Protein AF-A0AA37MZ50-F1 (afdb_monomer_lite)

Foldseek 3Di:
DVLVVVLVVLVVVLVVLVVVLVVLVVQLVVCVVPPVSNVVSVVVNVVSVVVSVVSVVVSVVSPDDDPDPDDPCVLCVLLVVLQVVLVVQLVVLVVQLVVLVVVLVVLVVVLVVCVVVVVPVSNVVSVVVNVVSVVVNVVSVVVSVVSVPDDSAPPCSVLVSLVVSCVVCVVVLVVVVVVLVVVLVVLLVVLVVVVVVQVVVVVVLVVQQVVCVVVVHHRDDDDRPDDDPSDNPVDDPDPVVPPPVLCSNDVPDSDDD

Secondary structure (DSSP, 8-state):
-HHHHHHHHHHHHHHHHHHHHHHHHHHHHHGGG-HHHHHHHHHHHHHHHHHHHHHHHHHHHHH--PPPPPPHHHHHHHHHHHHHHHHHHHHHHHHHHHHHHHHHHHHHHHHHHHHHTT-HHHHHHHHHHHHHHHHHHHHHHHHHHHHHTS-SS-TTHHHHHHHHHHHHHHHHHHHHHHHHHHHHHHHHHHHHHHHHHHHHHHHHHHHHHHHHHHTTPPPPPPPPS--S---TTS----TTTS--HHHHH-TTT----

Structure (mmCIF, N/CA/C/O backbone):
data_AF-A0AA37MZ50-F1
#
_entry.id   AF-A0AA37MZ50-F1
#
loop_
_atom_site.group_PDB
_atom_site.id
_atom_site.type_symbol
_atom_site.label_atom_id
_atom_site.label_alt_id
_atom_site.label_comp_id
_atom_site.label_asym_id
_atom_site.label_entity_id
_atom_site.label_seq_id
_atom_site.pdbx_PDB_ins_code
_atom_site.Cartn_x
_atom_site.Cartn_y
_atom_site.Cartn_z
_atom_site.occupancy
_atom_site.B_iso_or_equiv
_atom_site.auth_seq_id
_atom_site.auth_comp_id
_atom_site.auth_asym_id
_atom_site.auth_atom_id
_atom_site.pdbx_PDB_model_num
ATOM 1 N N . MET A 1 1 ? 23.422 -15.493 -4.900 1.00 44.62 1 MET A N 1
ATOM 2 C CA . MET A 1 1 ? 24.850 -15.515 -5.295 1.00 44.62 1 MET A CA 1
ATOM 3 C C . MET A 1 1 ? 25.010 -15.001 -6.729 1.00 44.62 1 MET A C 1
ATOM 5 O O . MET A 1 1 ? 25.624 -13.962 -6.883 1.00 44.62 1 MET A O 1
ATOM 9 N N . ALA A 1 2 ? 24.308 -15.561 -7.727 1.00 53.53 2 ALA A N 1
ATOM 10 C CA . ALA A 1 2 ? 24.403 -15.160 -9.147 1.00 53.53 2 ALA A CA 1
ATOM 11 C C . ALA A 1 2 ? 24.129 -13.672 -9.500 1.00 53.53 2 ALA A C 1
ATOM 13 O O . ALA A 1 2 ? 24.634 -13.178 -10.502 1.00 53.53 2 ALA A O 1
ATOM 14 N N . GLY A 1 3 ? 23.339 -12.937 -8.706 1.00 59.34 3 GLY A N 1
ATOM 15 C CA . GLY A 1 3 ? 23.052 -11.517 -8.974 1.00 59.34 3 GLY A CA 1
ATOM 16 C C . GLY A 1 3 ? 24.194 -10.555 -8.620 1.00 59.34 3 GLY A C 1
ATOM 17 O O . GLY A 1 3 ? 24.335 -9.523 -9.265 1.00 59.34 3 GLY A O 1
ATOM 18 N N . LYS A 1 4 ? 25.028 -10.890 -7.623 1.00 67.75 4 LYS A N 1
ATOM 19 C CA . LYS A 1 4 ? 26.168 -10.044 -7.219 1.00 67.75 4 LYS A CA 1
ATOM 20 C C . LYS A 1 4 ? 27.301 -10.113 -8.239 1.00 67.75 4 LYS A C 1
ATOM 22 O O . LYS A 1 4 ? 27.837 -9.073 -8.604 1.00 67.75 4 LYS A O 1
ATOM 27 N N . ASP A 1 5 ? 27.589 -11.313 -8.734 1.00 76.75 5 ASP A N 1
ATOM 28 C CA . ASP A 1 5 ? 28.651 -11.542 -9.717 1.00 76.75 5 ASP A CA 1
ATOM 29 C C . ASP A 1 5 ? 28.342 -10.810 -11.033 1.00 76.75 5 ASP A C 1
ATOM 31 O O . ASP A 1 5 ? 29.191 -10.109 -11.573 1.00 76.75 5 ASP A O 1
ATOM 35 N N . LYS A 1 6 ? 27.076 -10.838 -11.472 1.00 79.19 6 LYS A N 1
ATOM 36 C CA . LYS A 1 6 ? 26.621 -10.133 -12.679 1.00 79.19 6 LYS A CA 1
ATOM 37 C C . LYS A 1 6 ? 26.683 -8.603 -12.563 1.00 79.19 6 LYS A C 1
ATOM 39 O O . LYS A 1 6 ? 26.980 -7.928 -13.543 1.00 79.19 6 LYS A O 1
ATOM 44 N N . ILE A 1 7 ? 26.417 -8.039 -11.382 1.00 83.00 7 ILE A N 1
ATOM 45 C CA . ILE A 1 7 ? 26.555 -6.589 -11.149 1.00 83.00 7 ILE A CA 1
ATOM 46 C C . ILE A 1 7 ? 28.034 -6.185 -11.159 1.00 83.00 7 ILE A C 1
ATOM 48 O O . ILE A 1 7 ? 28.375 -5.176 -11.768 1.00 83.00 7 ILE A O 1
ATOM 52 N N . MET A 1 8 ? 28.914 -6.992 -10.559 1.00 84.56 8 MET A N 1
ATOM 53 C CA . MET A 1 8 ? 30.360 -6.744 -10.588 1.00 84.56 8 MET A CA 1
ATOM 54 C C . MET A 1 8 ? 30.946 -6.826 -12.004 1.00 84.56 8 MET A C 1
ATOM 56 O O . MET A 1 8 ? 31.806 -6.022 -12.359 1.00 84.56 8 MET A O 1
ATOM 60 N N . GLU A 1 9 ? 30.473 -7.764 -12.827 1.00 85.88 9 GLU A N 1
ATOM 61 C CA . GLU A 1 9 ? 30.846 -7.847 -14.245 1.00 85.88 9 GLU A CA 1
ATOM 62 C C . GLU A 1 9 ? 30.402 -6.605 -15.027 1.00 85.88 9 GLU A C 1
ATOM 64 O O . GLU A 1 9 ? 31.189 -6.050 -15.796 1.00 85.88 9 GLU A O 1
ATOM 69 N N . LEU A 1 10 ? 29.176 -6.123 -14.793 1.00 85.94 10 LEU A N 1
ATOM 70 C CA . LEU A 1 10 ? 28.673 -4.889 -15.403 1.00 85.94 10 LEU A CA 1
ATOM 71 C C . LEU A 1 10 ? 29.458 -3.657 -14.936 1.00 85.94 10 LEU A C 1
ATOM 73 O O . LEU A 1 10 ? 29.771 -2.800 -15.754 1.00 85.94 10 LEU A O 1
ATOM 77 N N . ASP A 1 11 ? 29.830 -3.578 -13.658 1.00 87.56 11 ASP A N 1
ATOM 78 C CA . ASP A 1 11 ? 30.655 -2.487 -13.124 1.00 87.56 11 ASP A CA 1
ATOM 79 C C . ASP A 1 11 ? 32.033 -2.426 -13.776 1.00 87.56 11 ASP A C 1
ATOM 81 O O . ASP A 1 11 ? 32.511 -1.346 -14.136 1.00 87.56 11 ASP A O 1
ATOM 85 N N . ARG A 1 12 ? 32.652 -3.590 -13.976 1.00 89.56 12 ARG A N 1
ATOM 86 C CA . ARG A 1 12 ? 33.932 -3.692 -14.673 1.00 89.56 12 ARG A CA 1
ATOM 87 C C . ARG A 1 12 ? 33.799 -3.277 -16.137 1.00 89.56 12 ARG A C 1
ATOM 89 O O . ARG A 1 12 ? 34.557 -2.427 -16.587 1.00 89.56 12 ARG A O 1
ATOM 96 N N . ALA A 1 13 ? 32.785 -3.782 -16.839 1.00 87.62 13 ALA A N 1
ATOM 97 C CA . ALA A 1 13 ? 32.522 -3.419 -18.230 1.00 87.62 13 ALA A CA 1
ATOM 98 C C . ALA A 1 13 ? 32.220 -1.918 -18.409 1.00 87.62 13 ALA A C 1
ATOM 100 O O . ALA A 1 13 ? 32.689 -1.309 -19.369 1.00 87.62 13 ALA A O 1
ATOM 101 N N . ILE A 1 14 ? 31.480 -1.296 -17.483 1.00 88.69 14 ILE A N 1
ATOM 102 C CA . ILE A 1 14 ? 31.223 0.156 -17.473 1.00 88.69 14 ILE A CA 1
ATOM 103 C C . ILE A 1 14 ? 32.523 0.938 -17.254 1.00 88.69 14 ILE A C 1
ATOM 105 O O . ILE A 1 14 ? 32.762 1.938 -17.926 1.00 88.69 14 ILE A O 1
ATOM 109 N N . SER A 1 15 ? 33.376 0.499 -16.325 1.00 90.44 15 SER A N 1
ATOM 110 C CA . SER A 1 15 ? 34.671 1.139 -16.070 1.00 90.44 15 SER A CA 1
ATOM 111 C C . SER A 1 15 ? 35.585 1.075 -17.297 1.00 90.44 15 SER A C 1
ATOM 113 O O . SER A 1 15 ? 36.143 2.095 -17.700 1.00 90.44 15 SER A O 1
ATOM 115 N N . ASP A 1 16 ? 35.696 -0.101 -17.913 1.00 89.75 16 ASP A N 1
ATOM 116 C CA . ASP A 1 16 ? 36.556 -0.327 -19.075 1.00 89.75 16 ASP A CA 1
ATOM 117 C C . ASP A 1 16 ? 36.065 0.492 -20.287 1.00 89.75 16 ASP A C 1
ATOM 119 O O . ASP A 1 16 ? 36.839 1.225 -20.902 1.00 89.75 16 ASP A O 1
ATOM 123 N N . THR A 1 17 ? 34.753 0.497 -20.558 1.00 86.38 17 THR A N 1
ATOM 124 C CA . THR A 1 17 ? 34.164 1.297 -21.652 1.00 86.38 17 THR A CA 1
ATOM 125 C C . THR A 1 17 ? 34.238 2.809 -21.422 1.00 86.38 17 THR A C 1
ATOM 127 O O . THR A 1 17 ? 34.354 3.565 -22.388 1.00 86.38 17 THR A O 1
ATOM 130 N N . ARG A 1 18 ? 34.229 3.289 -20.169 1.00 89.44 18 ARG A N 1
ATOM 131 C CA . ARG A 1 18 ? 34.507 4.705 -19.852 1.00 89.44 18 ARG A CA 1
ATOM 132 C C . ARG A 1 18 ? 35.952 5.083 -20.166 1.00 89.44 18 ARG A C 1
ATOM 134 O O . ARG A 1 18 ? 36.178 6.131 -20.764 1.00 89.44 18 ARG A O 1
ATOM 141 N N . ALA A 1 19 ? 36.909 4.223 -19.819 1.00 89.25 19 ALA A N 1
ATOM 142 C CA . ALA A 1 19 ? 38.316 4.449 -20.139 1.00 89.25 19 ALA A CA 1
ATOM 143 C C . ALA A 1 19 ? 38.561 4.468 -21.660 1.00 89.25 19 ALA A C 1
ATOM 145 O O . ALA A 1 19 ? 39.284 5.331 -22.159 1.00 89.25 19 ALA A O 1
ATOM 146 N N . GLU A 1 20 ? 37.908 3.575 -22.411 1.00 86.94 20 GLU A N 1
ATOM 147 C CA . GLU A 1 20 ? 37.943 3.569 -23.880 1.00 86.94 20 GLU A CA 1
ATOM 148 C C . GLU A 1 20 ? 37.327 4.839 -24.488 1.00 86.94 20 GLU A C 1
ATOM 150 O O . GLU A 1 20 ? 37.886 5.425 -25.417 1.00 86.94 20 GLU A O 1
ATOM 155 N N . LEU A 1 21 ? 36.199 5.309 -23.945 1.00 86.62 21 LEU A N 1
ATOM 156 C CA . LEU A 1 21 ? 35.554 6.548 -24.381 1.00 86.62 21 LEU A CA 1
ATOM 157 C C . LEU A 1 21 ? 36.464 7.768 -24.168 1.00 86.62 21 LEU A C 1
ATOM 159 O O . LEU A 1 21 ? 36.563 8.630 -25.044 1.00 86.62 21 LEU A O 1
ATOM 163 N N . ASP A 1 22 ? 37.144 7.841 -23.025 1.00 87.56 22 ASP A N 1
ATOM 164 C CA . ASP A 1 22 ? 38.070 8.930 -22.716 1.00 87.56 22 ASP A CA 1
ATOM 165 C C . ASP A 1 22 ? 39.325 8.889 -23.604 1.00 87.56 22 ASP A C 1
ATOM 167 O O . ASP A 1 22 ? 39.785 9.941 -24.059 1.00 87.56 22 ASP A O 1
ATOM 171 N N . ALA A 1 23 ? 39.823 7.696 -23.945 1.00 87.75 23 ALA A N 1
ATOM 172 C CA . ALA A 1 23 ? 40.910 7.526 -24.910 1.00 87.75 23 ALA A CA 1
ATOM 173 C C . ALA A 1 23 ? 40.518 8.015 -26.318 1.00 87.75 23 ALA A C 1
ATOM 175 O O . ALA A 1 23 ? 41.266 8.773 -26.935 1.00 87.75 23 ALA A O 1
ATOM 176 N N . ILE A 1 24 ? 39.314 7.681 -26.798 1.00 85.25 24 ILE A N 1
ATOM 177 C CA . ILE A 1 24 ? 38.802 8.151 -28.102 1.00 85.25 24 ILE A CA 1
ATOM 178 C C . ILE A 1 24 ? 38.584 9.665 -28.104 1.00 85.25 24 ILE A C 1
ATOM 180 O O . ILE A 1 24 ? 38.871 10.344 -29.091 1.00 85.25 24 ILE A O 1
ATOM 184 N N . ARG A 1 25 ? 38.103 10.234 -26.993 1.00 86.44 25 ARG A N 1
ATOM 185 C CA . ARG A 1 25 ? 37.973 11.691 -26.842 1.00 86.44 25 ARG A CA 1
ATOM 186 C C . ARG A 1 25 ? 39.320 12.397 -26.887 1.00 86.44 25 ARG A C 1
ATOM 188 O O . ARG A 1 25 ? 39.389 13.530 -27.365 1.00 86.44 25 ARG A O 1
ATOM 195 N N . GLN A 1 26 ? 40.374 11.753 -26.400 1.00 85.69 26 GLN A N 1
ATOM 196 C CA . GLN A 1 26 ? 41.731 12.269 -26.490 1.00 85.69 26 GLN A CA 1
ATOM 197 C C . GLN A 1 26 ? 42.278 12.160 -27.924 1.00 85.69 26 GLN A C 1
ATOM 199 O O . GLN A 1 26 ? 42.748 13.162 -28.462 1.00 85.69 26 GLN A O 1
ATOM 204 N N . GLU A 1 27 ? 42.089 11.021 -28.595 1.00 82.12 27 GLU A N 1
ATOM 205 C CA . GLU A 1 27 ? 42.462 10.828 -30.007 1.00 82.12 27 GLU A CA 1
ATOM 206 C C . GLU A 1 27 ? 41.734 11.816 -30.936 1.00 82.12 27 GLU A C 1
ATOM 208 O O . GLU A 1 27 ? 42.326 12.375 -31.858 1.00 82.12 27 GLU A O 1
ATOM 213 N N . LYS A 1 28 ? 40.465 12.133 -30.652 1.00 80.19 28 LYS A N 1
ATOM 214 C CA . LYS A 1 28 ? 39.695 13.158 -31.372 1.00 80.19 28 LYS A CA 1
ATOM 215 C C . LYS A 1 28 ? 40.318 14.554 -31.264 1.00 80.19 28 LYS A C 1
ATOM 217 O O . LYS A 1 28 ? 40.323 15.293 -32.248 1.00 80.19 28 LYS A O 1
ATOM 222 N N . LYS A 1 29 ? 40.843 14.930 -30.089 1.00 83.31 29 LYS A N 1
ATOM 223 C CA . LYS A 1 29 ? 41.541 16.217 -29.895 1.00 83.31 29 LYS A CA 1
ATOM 224 C C . LYS A 1 29 ? 42.851 16.260 -30.679 1.00 83.31 29 LYS A C 1
ATOM 226 O O . LYS A 1 29 ? 43.185 17.295 -31.245 1.00 83.31 29 LYS A O 1
ATOM 231 N N . GLU A 1 30 ? 43.562 15.139 -30.745 1.00 81.12 30 GLU A N 1
ATOM 232 C CA . GLU A 1 30 ? 44.812 14.997 -31.504 1.00 81.12 30 GLU A CA 1
ATOM 233 C C . GLU A 1 30 ? 44.567 14.960 -33.024 1.00 81.12 30 GLU A C 1
ATOM 235 O O . GLU A 1 30 ? 45.377 15.454 -33.808 1.00 81.12 30 GLU A O 1
ATOM 240 N N . ALA A 1 31 ? 43.408 14.454 -33.450 1.00 78.75 31 ALA A N 1
ATOM 241 C CA . ALA A 1 31 ? 42.973 14.399 -34.842 1.00 78.75 31 ALA A CA 1
ATOM 242 C C . ALA A 1 31 ? 42.378 15.717 -35.378 1.00 78.75 31 ALA A C 1
ATOM 244 O O . ALA A 1 31 ? 41.972 15.759 -36.539 1.00 78.75 31 ALA A O 1
ATOM 245 N N . ALA A 1 32 ? 42.352 16.803 -34.593 1.00 72.62 32 ALA A N 1
ATOM 246 C CA . ALA A 1 32 ? 41.720 18.079 -34.962 1.00 72.62 32 ALA A CA 1
ATOM 247 C C . ALA A 1 32 ? 42.239 18.698 -36.280 1.00 72.62 32 ALA A C 1
ATOM 249 O O . ALA A 1 32 ? 41.536 19.482 -36.911 1.00 72.62 32 ALA A O 1
ATOM 250 N N . GLY A 1 33 ? 43.451 18.331 -36.714 1.00 75.50 33 GLY A N 1
ATOM 251 C CA . GLY A 1 33 ? 44.043 18.759 -37.986 1.00 75.50 33 GLY A CA 1
ATOM 252 C C . GLY A 1 33 ? 43.757 17.857 -39.196 1.00 75.50 33 GLY A C 1
ATOM 253 O O . GLY A 1 33 ? 44.202 18.186 -40.292 1.00 75.50 33 GLY A O 1
ATOM 254 N N . ASN A 1 34 ? 43.058 16.723 -39.036 1.00 83.69 34 ASN A N 1
ATOM 255 C CA . ASN A 1 34 ? 42.754 15.786 -40.123 1.00 83.69 34 ASN A CA 1
ATOM 256 C C . ASN A 1 34 ? 41.245 15.441 -40.162 1.00 83.69 34 ASN A C 1
ATOM 258 O O . ASN A 1 34 ? 40.761 14.721 -39.283 1.00 83.69 34 ASN A O 1
ATOM 262 N N . PRO A 1 35 ? 40.504 15.887 -41.197 1.00 78.44 35 PRO A N 1
ATOM 263 C CA . PRO A 1 35 ? 39.051 15.731 -41.263 1.00 78.44 35 PRO A CA 1
ATOM 264 C C . PRO A 1 35 ? 38.587 14.270 -41.367 1.00 78.44 35 PRO A C 1
ATOM 266 O O . PRO A 1 35 ? 37.558 13.921 -40.796 1.00 78.44 35 PRO A O 1
ATOM 269 N N . GLU A 1 36 ? 39.339 13.387 -42.029 1.00 79.44 36 GLU A N 1
ATOM 270 C CA . GLU A 1 36 ? 38.974 11.966 -42.145 1.00 79.44 36 GLU A CA 1
ATOM 271 C C . GLU A 1 36 ? 39.130 11.234 -40.808 1.00 79.44 36 GLU A C 1
ATOM 273 O O . GLU A 1 36 ? 38.247 10.474 -40.398 1.00 79.44 36 GLU A O 1
ATOM 278 N N . ARG A 1 37 ? 40.224 11.509 -40.084 1.00 78.62 37 ARG A N 1
ATOM 279 C CA . ARG A 1 37 ? 40.463 10.933 -38.749 1.00 78.62 37 ARG A CA 1
ATOM 280 C C . ARG A 1 37 ? 39.457 11.455 -37.726 1.00 78.62 37 ARG A C 1
ATOM 282 O O . ARG A 1 37 ? 38.995 10.685 -36.890 1.00 78.62 37 ARG A O 1
ATOM 289 N N . LEU A 1 38 ? 39.054 12.719 -37.842 1.00 80.38 38 LEU A N 1
ATOM 290 C CA . LEU A 1 38 ? 38.033 13.316 -36.984 1.00 80.38 38 LEU A CA 1
ATOM 291 C C . LEU A 1 38 ? 36.659 12.650 -37.171 1.00 80.38 38 LEU A C 1
ATOM 293 O O . LEU A 1 38 ? 36.020 12.285 -36.188 1.00 80.38 38 LEU A O 1
ATOM 297 N N . VAL A 1 39 ? 36.232 12.403 -38.414 1.00 82.44 39 VAL A N 1
ATOM 298 C CA . VAL A 1 39 ? 34.955 11.719 -38.702 1.00 82.44 39 VAL A CA 1
ATOM 299 C C . VAL A 1 39 ? 34.945 10.275 -38.187 1.00 82.44 39 VAL A C 1
ATOM 301 O O . VAL A 1 39 ? 33.918 9.791 -37.701 1.00 82.44 39 VAL A O 1
ATOM 304 N N . LEU A 1 40 ? 36.072 9.565 -38.282 1.00 83.12 40 LEU A N 1
ATOM 305 C CA . LEU A 1 40 ? 36.200 8.205 -37.753 1.00 83.12 40 LEU A CA 1
ATOM 306 C C . LEU A 1 40 ? 36.145 8.191 -36.219 1.00 83.12 40 LEU A C 1
ATOM 308 O O . LEU A 1 40 ? 35.379 7.403 -35.658 1.00 83.12 40 LEU A O 1
ATOM 312 N N . ALA A 1 41 ? 36.860 9.109 -35.561 1.00 79.88 41 ALA A N 1
ATOM 313 C CA . ALA A 1 41 ? 36.828 9.271 -34.109 1.00 79.88 41 ALA A CA 1
ATOM 314 C C . ALA A 1 41 ? 35.426 9.656 -33.604 1.00 79.88 41 ALA A C 1
ATOM 316 O O . ALA A 1 41 ? 34.953 9.099 -32.619 1.00 79.88 41 ALA A O 1
ATOM 317 N N . GLU A 1 42 ? 34.692 10.526 -34.308 1.00 82.62 42 GLU A N 1
ATOM 318 C CA . GLU A 1 42 ? 33.304 10.874 -33.961 1.00 82.62 42 GLU A CA 1
ATOM 319 C C . GLU A 1 42 ? 32.336 9.694 -34.084 1.00 82.62 42 GLU A C 1
ATOM 321 O O . GLU A 1 42 ? 31.441 9.517 -33.251 1.00 82.62 42 GLU A O 1
ATOM 326 N N . LYS A 1 43 ? 32.497 8.861 -35.119 1.00 84.12 43 LYS A N 1
ATOM 327 C CA . LYS A 1 43 ? 31.694 7.640 -35.271 1.00 84.12 43 LYS A CA 1
ATOM 328 C C . LYS A 1 43 ? 31.996 6.630 -34.167 1.00 84.12 43 LYS A C 1
ATOM 330 O O . LYS A 1 43 ? 31.067 5.990 -33.675 1.00 84.12 43 LYS A O 1
ATOM 335 N N . GLN A 1 44 ? 33.263 6.478 -33.791 1.00 82.81 44 GLN A N 1
ATOM 336 C CA . GLN A 1 44 ? 33.671 5.603 -32.694 1.00 82.81 44 GLN A CA 1
ATOM 337 C C . GLN A 1 44 ? 33.169 6.128 -31.345 1.00 82.81 44 GLN A C 1
ATOM 339 O O . GLN A 1 44 ? 32.560 5.362 -30.603 1.00 82.81 44 GLN A O 1
ATOM 344 N N . GLU A 1 45 ? 33.290 7.432 -31.080 1.00 85.50 45 GLU A N 1
ATOM 345 C CA . GLU A 1 45 ? 32.773 8.081 -29.869 1.00 85.50 45 GLU A CA 1
ATOM 346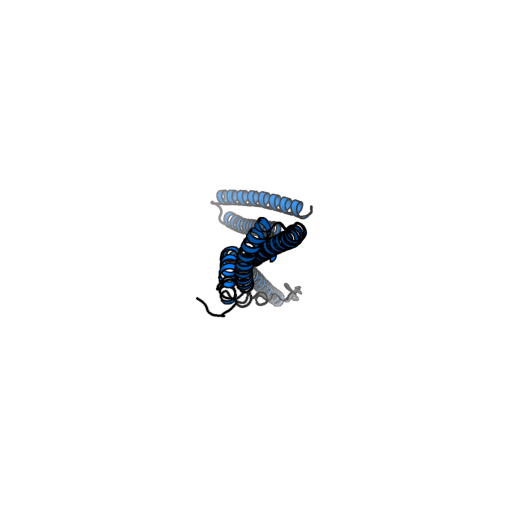 C C . GLU A 1 45 ? 31.271 7.818 -29.699 1.00 85.50 45 GLU A C 1
ATOM 348 O O . GLU A 1 45 ? 30.838 7.376 -28.638 1.00 85.50 45 GLU A O 1
ATOM 353 N N . ARG A 1 46 ? 30.467 8.001 -30.758 1.00 83.00 46 ARG A N 1
ATOM 354 C CA . ARG A 1 46 ? 29.020 7.715 -30.708 1.00 83.00 46 ARG A CA 1
ATOM 355 C C . ARG A 1 46 ? 28.709 6.244 -30.435 1.00 83.00 46 ARG A C 1
ATOM 357 O O . ARG A 1 46 ? 27.750 5.955 -29.725 1.00 83.00 46 ARG A O 1
ATOM 364 N N . ARG A 1 47 ? 29.489 5.318 -31.001 1.00 82.81 47 ARG A N 1
ATOM 365 C CA . ARG A 1 47 ? 29.306 3.875 -30.778 1.00 82.81 47 ARG A CA 1
ATOM 366 C C . ARG A 1 47 ? 29.614 3.496 -29.333 1.00 82.81 47 ARG A C 1
ATOM 368 O O . ARG A 1 47 ? 28.775 2.854 -28.711 1.00 82.81 47 ARG A O 1
ATOM 375 N N . ILE A 1 48 ? 30.758 3.934 -28.801 1.00 82.81 48 ILE A N 1
ATOM 376 C CA . ILE A 1 48 ? 31.161 3.619 -27.423 1.00 82.81 48 ILE A CA 1
ATOM 377 C C . ILE A 1 48 ? 30.245 4.312 -26.404 1.00 82.81 48 ILE A C 1
ATOM 379 O O . IL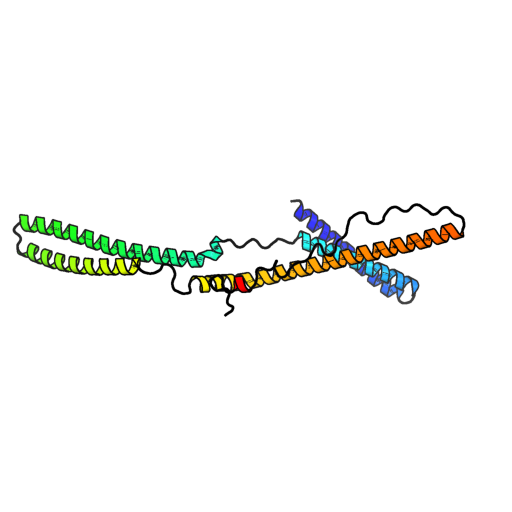E A 1 48 ? 29.856 3.708 -25.407 1.00 82.81 48 ILE A O 1
ATOM 383 N N . ALA A 1 49 ? 29.802 5.541 -26.683 1.00 81.69 49 ALA A N 1
ATOM 384 C CA . ALA A 1 49 ? 28.798 6.218 -25.863 1.00 81.69 49 ALA A CA 1
ATOM 385 C C . ALA A 1 49 ? 27.473 5.435 -25.817 1.00 81.69 49 ALA A C 1
ATOM 387 O O . ALA A 1 49 ? 26.878 5.289 -24.751 1.00 81.69 49 ALA A O 1
ATOM 388 N N . GLY A 1 50 ? 27.032 4.891 -26.956 1.00 81.25 50 GLY A N 1
ATOM 389 C CA . GLY A 1 50 ? 25.840 4.046 -27.027 1.00 81.25 50 GLY A CA 1
ATOM 390 C C . GLY A 1 50 ? 25.982 2.738 -26.244 1.00 81.25 50 GLY A C 1
ATOM 391 O O . GLY A 1 50 ? 25.053 2.343 -25.542 1.00 81.25 50 GLY A O 1
ATOM 392 N N . THR A 1 51 ? 27.145 2.081 -26.306 1.00 82.69 51 THR A N 1
ATOM 393 C CA . THR A 1 51 ? 27.399 0.858 -25.526 1.00 82.69 51 THR A CA 1
ATOM 394 C C . THR A 1 51 ? 27.489 1.136 -24.031 1.00 82.69 51 THR A C 1
ATOM 396 O O . THR A 1 51 ? 26.962 0.356 -23.243 1.00 82.69 51 THR A O 1
ATOM 399 N N . LEU A 1 52 ? 28.092 2.260 -23.635 1.00 84.06 52 LEU A N 1
ATOM 400 C CA . LEU A 1 52 ? 28.150 2.680 -22.237 1.00 84.06 52 LEU A CA 1
ATOM 401 C C . LEU A 1 52 ? 26.741 2.917 -21.677 1.00 84.06 52 LEU A C 1
ATOM 403 O O . LEU A 1 52 ? 26.409 2.382 -20.623 1.00 84.06 52 LEU A O 1
ATOM 407 N N . ALA A 1 53 ? 25.890 3.636 -22.415 1.00 80.94 53 ALA A N 1
ATOM 408 C CA . ALA A 1 53 ? 24.501 3.865 -22.021 1.00 80.94 53 ALA A CA 1
ATOM 409 C C . ALA A 1 53 ? 23.719 2.546 -21.857 1.00 80.94 53 ALA A C 1
ATOM 411 O O . ALA A 1 53 ? 22.988 2.376 -20.883 1.00 80.94 53 ALA A O 1
ATOM 412 N N . ALA A 1 54 ? 23.919 1.581 -22.762 1.00 78.56 54 ALA A N 1
ATOM 413 C CA . ALA A 1 54 ? 23.283 0.267 -22.672 1.00 78.56 54 ALA A CA 1
ATOM 414 C C . ALA A 1 54 ? 23.761 -0.543 -21.451 1.00 78.56 54 ALA A C 1
ATOM 416 O O . ALA A 1 54 ? 22.957 -1.205 -20.794 1.00 78.56 54 ALA A O 1
ATOM 417 N N . LEU A 1 55 ? 25.055 -0.480 -21.117 1.00 82.75 55 LEU A N 1
ATOM 418 C CA . LEU A 1 55 ? 25.611 -1.136 -19.930 1.00 82.75 55 LEU A CA 1
ATOM 419 C C . LEU A 1 55 ? 25.106 -0.493 -18.633 1.00 82.75 55 LEU A C 1
ATOM 421 O O . LEU A 1 55 ? 24.758 -1.205 -17.690 1.00 82.75 55 LEU A O 1
ATOM 425 N N . GLU A 1 56 ? 25.011 0.836 -18.589 1.00 83.44 56 GLU A N 1
ATOM 426 C CA . GLU A 1 56 ? 24.452 1.566 -17.448 1.00 83.44 56 GLU A CA 1
ATOM 427 C C . GLU A 1 56 ? 22.965 1.243 -17.240 1.00 83.44 56 GLU A C 1
ATOM 429 O O . GLU A 1 56 ? 22.551 0.983 -16.108 1.00 83.44 56 GLU A O 1
ATOM 434 N N . GLN A 1 57 ? 22.179 1.151 -18.317 1.00 78.19 57 GLN A N 1
ATOM 435 C CA . GLN A 1 57 ? 20.789 0.687 -18.261 1.00 78.19 57 GLN A CA 1
ATOM 436 C C . GLN A 1 57 ? 20.681 -0.774 -17.803 1.00 78.19 57 GLN A C 1
ATOM 438 O O . GLN A 1 57 ? 19.848 -1.094 -16.955 1.00 78.19 57 GLN A O 1
ATOM 443 N N . ALA A 1 58 ? 21.541 -1.667 -18.304 1.00 78.44 58 ALA A N 1
ATOM 444 C CA . ALA A 1 58 ? 21.565 -3.068 -17.886 1.00 78.44 58 ALA A CA 1
ATOM 445 C C . ALA A 1 58 ? 21.916 -3.217 -16.398 1.00 78.44 58 ALA A C 1
ATOM 447 O O . ALA A 1 58 ? 21.321 -4.041 -15.699 1.00 78.44 58 ALA A O 1
ATOM 448 N N . LYS A 1 59 ? 22.839 -2.389 -15.893 1.00 82.56 59 LYS A N 1
ATOM 449 C CA . LYS A 1 59 ? 23.149 -2.311 -14.464 1.00 82.56 59 LYS A CA 1
ATOM 450 C C . LYS A 1 59 ? 21.950 -1.802 -13.673 1.00 82.56 59 LYS A C 1
ATOM 452 O O . LYS A 1 59 ? 21.582 -2.444 -12.694 1.00 82.56 59 LYS A O 1
ATOM 457 N N . ALA A 1 60 ? 21.316 -0.712 -14.111 1.00 78.50 60 ALA A N 1
ATOM 458 C CA . ALA A 1 60 ? 20.130 -0.162 -13.458 1.00 78.50 60 ALA A CA 1
ATOM 459 C C . ALA A 1 60 ? 19.012 -1.214 -13.348 1.00 78.50 60 ALA A C 1
ATOM 461 O O . ALA A 1 60 ? 18.490 -1.438 -12.256 1.00 78.50 60 ALA A O 1
ATOM 462 N N . ALA A 1 61 ? 18.733 -1.937 -14.436 1.00 76.06 61 ALA A N 1
ATOM 463 C CA . ALA A 1 61 ? 17.763 -3.029 -14.468 1.00 76.06 61 ALA A CA 1
ATOM 464 C C . ALA A 1 61 ? 18.152 -4.206 -13.555 1.00 76.06 61 ALA A C 1
ATOM 466 O O . ALA A 1 61 ? 17.301 -4.747 -12.855 1.00 76.06 61 ALA A O 1
ATOM 467 N N . ALA A 1 62 ? 19.433 -4.590 -13.508 1.00 75.56 62 ALA A N 1
ATOM 468 C CA . ALA A 1 62 ? 19.913 -5.662 -12.631 1.00 75.56 62 ALA A CA 1
ATOM 469 C C . ALA A 1 62 ? 19.878 -5.284 -11.139 1.00 75.56 62 ALA A C 1
ATOM 471 O O . ALA A 1 62 ? 19.746 -6.155 -10.280 1.00 75.56 62 ALA A O 1
ATOM 472 N N . THR A 1 63 ? 20.004 -3.993 -10.827 1.00 74.50 63 THR A N 1
ATOM 473 C CA . THR A 1 63 ? 19.906 -3.464 -9.459 1.00 74.50 63 THR A CA 1
ATOM 474 C C . THR A 1 63 ? 18.482 -3.115 -9.037 1.00 74.50 63 THR A C 1
ATOM 476 O O . THR A 1 63 ? 18.253 -2.863 -7.852 1.00 74.50 63 THR A O 1
ATOM 479 N N . TYR A 1 64 ? 17.532 -3.088 -9.974 1.00 71.56 64 TYR A N 1
ATOM 480 C CA . TYR A 1 64 ? 16.152 -2.737 -9.679 1.00 71.56 64 TYR A CA 1
ATOM 481 C C . TYR A 1 64 ? 15.525 -3.801 -8.780 1.00 71.56 64 TYR A C 1
ATOM 483 O O . TYR A 1 64 ? 15.415 -4.975 -9.138 1.00 71.56 64 TYR A O 1
ATOM 491 N N . LYS A 1 65 ? 15.100 -3.368 -7.597 1.00 70.12 65 LYS A N 1
ATOM 492 C CA . LYS A 1 65 ? 14.197 -4.127 -6.745 1.00 70.12 65 LYS A CA 1
ATOM 493 C C . LYS A 1 65 ? 12.829 -3.462 -6.835 1.00 70.12 65 LYS A C 1
ATOM 495 O O . LYS A 1 65 ? 12.757 -2.263 -6.553 1.00 70.12 65 LYS A O 1
ATOM 500 N N . PRO A 1 66 ? 11.774 -4.201 -7.217 1.00 64.25 66 PRO A N 1
ATOM 501 C CA . PRO A 1 66 ? 10.418 -3.696 -7.091 1.00 64.25 66 PRO A CA 1
ATOM 502 C C . PRO A 1 66 ? 10.189 -3.238 -5.645 1.00 64.25 66 PRO A C 1
ATOM 504 O O . PRO A 1 66 ? 10.696 -3.903 -4.733 1.00 64.25 66 PRO A O 1
ATOM 507 N N . PRO A 1 67 ? 9.476 -2.123 -5.413 1.00 65.69 67 PRO A N 1
ATOM 508 C CA . PRO A 1 67 ? 9.039 -1.786 -4.065 1.00 65.69 67 PRO A CA 1
ATOM 509 C C . PRO A 1 67 ? 8.244 -2.965 -3.495 1.00 65.69 67 PRO A C 1
ATOM 511 O O . PRO A 1 67 ? 7.470 -3.604 -4.214 1.00 65.69 67 PRO A O 1
ATOM 514 N N . GLU A 1 68 ? 8.476 -3.288 -2.223 1.00 67.06 68 GLU A N 1
ATOM 515 C CA . GLU A 1 68 ? 7.700 -4.335 -1.566 1.00 67.06 68 GLU A CA 1
ATOM 516 C C . GLU A 1 68 ? 6.228 -3.903 -1.514 1.00 67.06 68 GLU A C 1
ATOM 518 O O . GLU A 1 68 ? 5.945 -2.732 -1.237 1.00 67.06 68 GLU A O 1
ATOM 523 N N . PRO A 1 69 ? 5.284 -4.805 -1.836 1.00 63.34 69 PRO A N 1
ATOM 524 C CA . PRO A 1 69 ? 3.871 -4.489 -1.733 1.00 63.34 69 PRO A CA 1
ATOM 525 C C . PRO A 1 69 ? 3.560 -4.140 -0.278 1.00 63.34 69 PRO A C 1
ATOM 527 O O . PRO A 1 69 ? 3.863 -4.922 0.620 1.00 63.34 69 PRO A O 1
ATOM 530 N N . THR A 1 70 ? 2.974 -2.963 -0.054 1.00 69.62 70 THR A N 1
ATOM 531 C CA . THR A 1 70 ? 2.559 -2.538 1.284 1.00 69.62 70 THR A CA 1
ATOM 532 C C . THR A 1 70 ? 1.599 -3.571 1.862 1.00 69.62 70 THR A C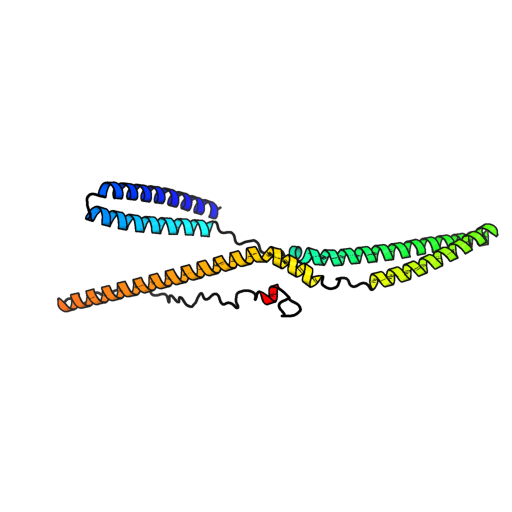 1
ATOM 534 O O . THR A 1 70 ? 0.633 -3.960 1.197 1.00 69.62 70 THR A O 1
ATOM 537 N N . ASP A 1 71 ? 1.872 -4.032 3.082 1.00 79.94 71 ASP A N 1
ATOM 538 C CA . ASP A 1 71 ? 1.033 -5.028 3.735 1.00 79.94 71 ASP A CA 1
ATOM 539 C C . ASP A 1 71 ? -0.370 -4.447 3.960 1.00 79.94 71 ASP A C 1
ATOM 541 O O . ASP A 1 71 ? -0.544 -3.350 4.497 1.00 79.94 71 ASP A O 1
ATOM 545 N N . CYS A 1 72 ? -1.394 -5.196 3.555 1.00 75.56 72 CYS A N 1
ATOM 546 C CA . CYS A 1 72 ? -2.785 -4.826 3.793 1.00 75.56 72 CYS A CA 1
ATOM 547 C C . CYS A 1 72 ? -3.068 -4.637 5.289 1.00 75.56 72 CYS A C 1
ATOM 549 O O . CYS A 1 72 ? -3.885 -3.790 5.646 1.00 75.56 72 CYS A O 1
ATOM 551 N N . ALA A 1 73 ? -2.385 -5.385 6.161 1.00 78.75 73 ALA A N 1
ATOM 5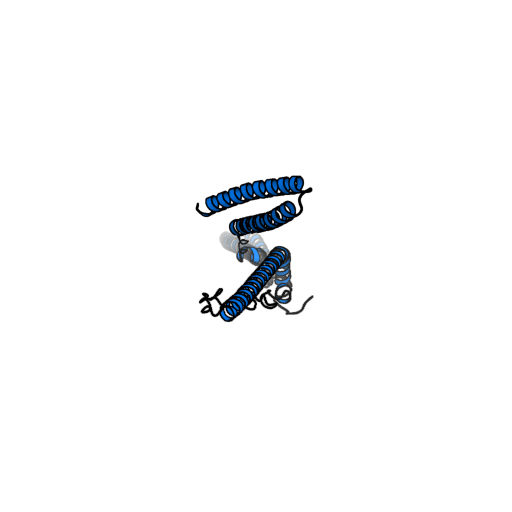52 C CA . ALA A 1 73 ? -2.516 -5.230 7.604 1.00 78.75 73 ALA A CA 1
ATOM 553 C C . ALA A 1 73 ? -2.017 -3.858 8.086 1.00 78.75 73 ALA A C 1
ATOM 555 O O . ALA A 1 73 ? -2.677 -3.224 8.906 1.00 78.75 73 ALA A O 1
ATOM 556 N N . GLU A 1 74 ? -0.908 -3.353 7.536 1.00 79.19 74 GLU A N 1
ATOM 557 C CA . GLU A 1 74 ? -0.381 -2.025 7.878 1.00 79.19 74 GLU A CA 1
ATOM 558 C C . GLU A 1 74 ? -1.314 -0.903 7.414 1.00 79.19 74 GLU A C 1
ATOM 560 O O . GLU A 1 74 ? -1.510 0.083 8.126 1.00 79.19 74 GLU A O 1
ATOM 565 N N . LEU A 1 75 ? -1.934 -1.063 6.242 1.00 81.06 75 LEU A N 1
ATOM 566 C CA . LEU A 1 75 ? -2.906 -0.099 5.723 1.00 81.06 75 LEU A CA 1
ATOM 567 C C . LEU A 1 75 ? -4.166 -0.036 6.596 1.00 81.06 75 LEU A C 1
ATOM 569 O O . LEU A 1 75 ? -4.726 1.038 6.808 1.00 81.06 75 LEU A O 1
ATOM 573 N N . LEU A 1 76 ? -4.607 -1.181 7.118 1.00 85.25 76 LEU A N 1
ATOM 574 C CA . LEU A 1 76 ? -5.819 -1.290 7.927 1.00 85.25 76 LEU A CA 1
ATOM 575 C C . LEU A 1 76 ? -5.586 -1.067 9.425 1.00 85.25 76 LEU A C 1
ATOM 577 O O . LEU A 1 76 ? -6.566 -0.993 10.164 1.00 85.25 76 LEU A O 1
ATOM 581 N N . ALA A 1 77 ? -4.338 -0.896 9.872 1.00 84.25 77 ALA A N 1
ATOM 582 C CA . ALA A 1 77 ? -3.996 -0.715 11.283 1.00 84.25 77 ALA A CA 1
ATOM 583 C C . ALA A 1 77 ? -4.812 0.409 11.947 1.00 84.25 77 ALA A C 1
ATOM 585 O O . ALA A 1 77 ? -5.396 0.204 13.003 1.00 84.25 77 ALA A O 1
ATOM 586 N N . GLY A 1 78 ? -4.986 1.549 11.267 1.00 81.31 78 GLY A N 1
ATOM 587 C CA . GLY A 1 78 ? -5.792 2.653 11.803 1.00 81.31 78 GLY A CA 1
ATOM 588 C C . GLY A 1 78 ? -7.285 2.332 11.966 1.00 81.31 78 GLY A C 1
ATOM 589 O O . GLY A 1 78 ? -7.951 2.954 12.783 1.00 81.31 78 GLY A O 1
ATOM 590 N N . LEU A 1 79 ? -7.837 1.370 11.211 1.00 87.62 79 LEU A N 1
ATOM 591 C CA . LEU A 1 79 ? -9.200 0.859 11.434 1.00 87.62 79 LEU A CA 1
ATOM 592 C C . LEU A 1 79 ? -9.239 -0.187 12.549 1.00 87.62 79 LEU A C 1
ATOM 594 O O . LEU A 1 79 ? -10.230 -0.260 13.274 1.00 87.62 79 LEU A O 1
ATOM 598 N N . GLN A 1 80 ? -8.168 -0.965 12.691 1.00 88.44 80 GLN A N 1
ATOM 599 C CA . GLN A 1 80 ? -7.992 -1.908 13.787 1.00 88.44 80 GLN A CA 1
ATOM 600 C C . GLN A 1 80 ? -8.021 -1.186 15.141 1.00 88.44 80 GLN A C 1
ATOM 602 O O . GLN A 1 80 ? -8.774 -1.598 16.020 1.00 88.44 80 GLN A O 1
ATOM 607 N N . ASP A 1 81 ? -7.331 -0.047 15.249 1.00 88.50 81 ASP A N 1
ATOM 608 C CA . ASP A 1 81 ? -7.299 0.784 16.458 1.00 88.50 81 ASP A CA 1
ATOM 609 C C . ASP A 1 81 ? -8.712 1.186 16.924 1.00 88.50 81 ASP A C 1
ATOM 611 O O . ASP A 1 81 ? -9.025 1.116 18.110 1.00 88.50 81 ASP A O 1
ATOM 615 N N . TYR A 1 82 ? -9.621 1.532 16.000 1.00 88.31 82 TYR A N 1
ATOM 616 C CA . TYR A 1 82 ? -11.015 1.847 16.351 1.00 88.31 82 TYR A CA 1
ATOM 617 C C . TYR A 1 82 ? -11.783 0.637 16.903 1.00 88.31 82 TYR A C 1
ATOM 619 O O . TYR A 1 82 ? -12.634 0.793 17.785 1.00 88.31 82 TYR A O 1
ATOM 627 N N . MET A 1 83 ? -11.513 -0.565 16.383 1.00 88.38 83 MET A N 1
ATOM 628 C CA . MET A 1 83 ? -12.131 -1.793 16.891 1.00 88.38 83 MET A CA 1
ATOM 629 C C . MET A 1 83 ? -11.627 -2.115 18.296 1.00 88.38 83 MET A C 1
ATOM 631 O O . MET A 1 83 ? -12.435 -2.422 19.177 1.00 88.38 83 MET A O 1
ATOM 635 N N . ASP A 1 84 ? -10.320 -1.985 18.510 1.00 91.62 84 ASP A N 1
ATOM 636 C CA . ASP A 1 84 ? -9.670 -2.262 19.788 1.00 91.62 84 ASP A CA 1
ATOM 637 C C . ASP A 1 84 ? -10.105 -1.247 20.859 1.00 91.62 84 ASP A C 1
ATOM 639 O O . ASP A 1 84 ? -10.513 -1.641 21.954 1.00 91.62 84 ASP A O 1
ATOM 643 N N . ASP A 1 85 ? -10.165 0.044 20.518 1.00 91.12 85 ASP A N 1
ATOM 644 C CA . ASP A 1 85 ? -10.666 1.114 21.391 1.00 91.12 85 ASP A CA 1
ATOM 645 C C . ASP A 1 85 ? -12.110 0.870 21.849 1.00 91.12 85 ASP A C 1
ATOM 647 O O . ASP A 1 85 ? -12.482 1.162 22.995 1.00 91.12 85 ASP A O 1
ATOM 651 N N . LYS A 1 86 ? -12.972 0.378 20.949 1.00 91.12 86 LYS A N 1
ATOM 652 C CA . LYS A 1 86 ? -14.353 0.048 21.309 1.00 91.12 86 LYS A CA 1
ATOM 653 C C . LYS A 1 86 ? -14.401 -1.187 22.205 1.00 91.12 86 LYS A C 1
ATOM 655 O O . LYS A 1 86 ? -15.097 -1.154 23.221 1.00 91.12 86 LYS A O 1
ATOM 660 N N . ALA A 1 87 ? -13.654 -2.235 21.866 1.00 92.00 87 ALA A N 1
ATOM 661 C CA . ALA A 1 87 ? -13.583 -3.447 22.672 1.00 92.00 87 ALA A CA 1
ATOM 662 C C . ALA A 1 87 ? -13.094 -3.148 24.099 1.00 92.00 87 ALA A C 1
ATOM 664 O O . ALA A 1 87 ? -13.667 -3.653 25.065 1.00 92.00 87 ALA A O 1
ATOM 665 N N . GLU A 1 88 ? -12.104 -2.264 24.257 1.00 93.88 88 GLU A N 1
ATOM 666 C CA . GLU A 1 88 ? -11.601 -1.847 25.568 1.00 93.88 88 GLU A CA 1
ATOM 667 C C . GLU A 1 88 ? -12.672 -1.107 26.389 1.00 93.88 88 GLU A C 1
ATOM 669 O O . GLU A 1 88 ? -12.836 -1.360 27.586 1.00 93.88 88 GLU A O 1
ATOM 674 N N . LYS A 1 89 ? -13.443 -0.207 25.763 1.00 91.88 89 LYS A N 1
ATOM 675 C CA . LYS A 1 89 ? -14.537 0.519 26.438 1.00 91.88 89 LYS A CA 1
ATOM 676 C C . LYS A 1 89 ? -15.659 -0.418 26.877 1.00 91.88 89 LYS A C 1
ATOM 678 O O . LYS A 1 89 ? -16.148 -0.289 28.000 1.00 91.88 89 LYS A O 1
ATOM 683 N N . GLU A 1 90 ? -16.052 -1.358 26.020 1.00 92.06 90 GLU A N 1
ATOM 684 C CA . GLU A 1 90 ? -17.055 -2.374 26.352 1.00 92.06 90 GLU A CA 1
ATOM 685 C C . GLU A 1 90 ? -16.581 -3.277 27.494 1.00 92.06 90 GLU A C 1
ATOM 687 O O . GLU A 1 90 ? -17.348 -3.553 28.420 1.00 92.06 90 GLU A O 1
ATOM 692 N N . LEU A 1 91 ? -15.309 -3.687 27.474 1.00 94.25 91 LEU A N 1
ATOM 693 C CA . LEU A 1 91 ? -14.713 -4.492 28.535 1.00 94.25 91 LEU A CA 1
ATOM 694 C C . LEU A 1 91 ? -14.745 -3.751 29.879 1.00 94.25 91 LEU A C 1
ATOM 696 O O . LEU A 1 91 ? -15.298 -4.279 30.843 1.00 94.25 91 LEU A O 1
ATOM 700 N N . LYS A 1 92 ? -14.268 -2.500 29.930 1.00 94.00 92 LYS A N 1
ATOM 701 C CA . LYS A 1 92 ? -14.294 -1.676 31.154 1.00 94.00 92 LYS A CA 1
ATOM 702 C C . LYS A 1 92 ? -15.711 -1.482 31.698 1.00 94.00 92 LYS A C 1
ATOM 704 O O . LYS A 1 92 ? -15.920 -1.530 32.910 1.00 94.00 92 LYS A O 1
ATOM 709 N N . ALA A 1 93 ? -16.695 -1.276 30.820 1.00 92.62 93 ALA A N 1
ATOM 710 C CA . ALA A 1 93 ? -18.091 -1.134 31.229 1.00 92.62 93 ALA A CA 1
ATOM 711 C C . ALA A 1 93 ? -18.650 -2.436 31.830 1.00 92.62 93 ALA A C 1
ATOM 713 O O . ALA A 1 93 ? -19.341 -2.401 32.850 1.00 92.62 93 ALA A O 1
ATOM 714 N N . ARG A 1 94 ? -18.323 -3.592 31.237 1.00 92.75 94 ARG A N 1
ATOM 715 C CA . ARG A 1 94 ? -18.728 -4.911 31.749 1.00 92.75 94 ARG A CA 1
ATOM 716 C C . ARG A 1 94 ? -18.074 -5.235 33.088 1.00 92.75 94 ARG A C 1
ATOM 718 O O . ARG A 1 94 ? -18.769 -5.672 34.001 1.00 92.75 94 ARG A O 1
ATOM 725 N N . GLU A 1 95 ? -16.778 -4.977 33.224 1.00 94.94 95 GLU A N 1
ATOM 726 C CA . GLU A 1 95 ? -16.040 -5.186 34.473 1.00 94.94 95 GLU A CA 1
ATOM 727 C C . GLU A 1 95 ? -16.586 -4.314 35.609 1.00 94.94 95 GLU A C 1
ATOM 729 O O . GLU A 1 95 ? -16.788 -4.806 36.717 1.00 94.94 95 GLU A O 1
ATOM 734 N N . ALA A 1 96 ? -16.914 -3.046 35.333 1.00 93.12 96 ALA A N 1
ATOM 735 C CA . ALA A 1 96 ? -17.502 -2.151 36.327 1.00 93.12 96 ALA A CA 1
ATOM 736 C C . ALA A 1 96 ? -18.877 -2.635 36.824 1.00 93.12 96 ALA A C 1
ATOM 738 O O . ALA A 1 96 ? -19.163 -2.564 38.022 1.00 93.12 96 ALA A O 1
ATOM 739 N N . VAL A 1 97 ? -19.726 -3.144 35.923 1.00 94.62 97 VAL A N 1
ATOM 740 C CA . VAL A 1 97 ? -21.023 -3.740 36.287 1.00 94.62 97 VAL A CA 1
ATOM 741 C C . VAL A 1 97 ? -20.821 -5.001 37.128 1.00 94.62 97 VAL A C 1
ATOM 743 O O . VAL A 1 97 ? -21.475 -5.165 38.159 1.00 94.62 97 VAL A O 1
ATOM 746 N N . GLU A 1 98 ? -19.914 -5.887 36.717 1.00 94.06 98 GLU A N 1
ATOM 747 C CA . GLU A 1 98 ? -19.694 -7.155 37.412 1.00 94.06 98 GLU A CA 1
ATOM 748 C C . GLU A 1 98 ? -19.075 -6.955 38.802 1.00 94.06 98 GLU A C 1
ATOM 750 O O . GLU A 1 98 ? -19.496 -7.621 39.748 1.00 94.06 98 GLU A O 1
ATOM 755 N N . ALA A 1 99 ? -18.173 -5.981 38.967 1.00 95.25 99 ALA A N 1
ATOM 756 C CA . ALA A 1 99 ? -17.624 -5.603 40.268 1.00 95.25 99 ALA A CA 1
ATOM 757 C C . ALA A 1 99 ? -18.729 -5.171 41.249 1.00 95.25 99 ALA A C 1
ATOM 759 O O . ALA A 1 99 ? -18.807 -5.680 42.366 1.00 95.25 99 ALA A O 1
ATOM 760 N N . VAL A 1 100 ? -19.665 -4.316 40.815 1.00 94.38 100 VAL A N 1
ATOM 761 C CA . VAL A 1 100 ? -20.797 -3.895 41.665 1.00 94.38 100 VAL A CA 1
ATOM 762 C C . VAL A 1 100 ? -21.755 -5.056 41.958 1.00 94.38 100 VAL A C 1
ATOM 764 O O . VAL A 1 100 ? -22.294 -5.148 43.060 1.00 94.38 100 VAL A O 1
ATOM 767 N N . ARG A 1 101 ? -21.952 -5.990 41.017 1.00 93.62 101 ARG A N 1
ATOM 768 C CA . ARG A 1 101 ? -22.738 -7.216 41.260 1.00 93.62 101 ARG A CA 1
ATOM 769 C C . ARG A 1 101 ? -22.073 -8.161 42.255 1.00 93.62 101 ARG A C 1
ATOM 771 O O . ARG A 1 101 ? -22.774 -8.909 42.936 1.00 93.62 101 ARG A O 1
ATOM 778 N N . GLN A 1 102 ? -20.745 -8.197 42.306 1.00 94.50 102 GLN A N 1
ATOM 779 C CA . GLN A 1 102 ? -20.014 -8.955 43.321 1.00 94.50 102 GLN A CA 1
ATOM 780 C C . GLN A 1 102 ? -20.173 -8.299 44.695 1.00 94.50 102 GLN A C 1
ATOM 782 O O . GLN A 1 102 ? -20.606 -8.977 45.624 1.00 94.50 102 GLN A O 1
ATOM 787 N N . GLU A 1 103 ? -19.979 -6.981 44.794 1.00 94.31 103 GLU A N 1
ATOM 788 C CA . GLU A 1 103 ? -20.204 -6.229 46.040 1.00 94.31 103 GLU A CA 1
ATOM 789 C C . GLU A 1 103 ? -21.643 -6.396 46.568 1.00 94.31 103 GLU A C 1
ATOM 791 O O . GLU A 1 103 ? -21.855 -6.583 47.765 1.00 94.31 103 GLU A O 1
ATOM 796 N N . LEU A 1 104 ? -22.650 -6.394 45.685 1.00 93.12 104 LEU A N 1
ATOM 797 C CA . LEU A 1 104 ? -24.041 -6.656 46.072 1.00 93.12 104 LEU A CA 1
ATOM 798 C C . LEU A 1 104 ? -24.235 -8.056 46.660 1.00 93.12 104 LEU A C 1
ATOM 800 O O . LEU A 1 104 ? -24.902 -8.183 47.683 1.00 93.12 104 LEU A O 1
ATOM 804 N N . ARG A 1 105 ? -23.632 -9.091 46.060 1.00 93.12 105 ARG A N 1
ATOM 805 C CA . ARG A 1 105 ? -23.689 -10.467 46.586 1.00 93.12 105 ARG A CA 1
ATOM 806 C C . ARG A 1 105 ? -23.049 -10.569 47.970 1.00 93.12 105 ARG A C 1
ATOM 808 O O . ARG A 1 105 ? -23.578 -11.251 48.843 1.00 93.12 105 ARG A O 1
ATOM 815 N N . GLU A 1 106 ? -21.931 -9.882 48.188 1.00 94.44 106 GLU A N 1
ATOM 816 C CA . GLU A 1 106 ? -21.262 -9.838 49.492 1.00 94.44 106 GLU A CA 1
ATOM 817 C C . GLU A 1 106 ? -22.127 -9.146 50.554 1.00 94.44 106 GLU A C 1
ATOM 819 O O . GLU A 1 106 ? -22.291 -9.676 51.655 1.00 94.44 106 GLU A O 1
ATOM 824 N N . ILE A 1 107 ? -22.743 -8.011 50.210 1.00 93.62 107 ILE A N 1
ATOM 825 C CA . ILE A 1 107 ? -23.668 -7.278 51.090 1.00 93.62 107 ILE A CA 1
ATOM 826 C C . ILE A 1 107 ? -24.916 -8.117 51.396 1.00 93.62 107 ILE A C 1
ATOM 828 O O . ILE A 1 107 ? -25.380 -8.130 52.534 1.00 93.62 107 ILE A O 1
ATOM 832 N N . GLU A 1 108 ? -25.462 -8.838 50.414 1.00 90.56 108 GLU A N 1
ATOM 833 C CA . GLU A 1 108 ? -26.612 -9.730 50.605 1.00 90.56 108 GLU A CA 1
ATOM 834 C C . GLU A 1 108 ? -26.289 -10.890 51.553 1.00 90.56 108 GLU A C 1
ATOM 836 O O . GLU A 1 108 ? -27.079 -11.179 52.455 1.00 90.56 108 GLU A O 1
ATOM 841 N N . ASN A 1 109 ? -25.113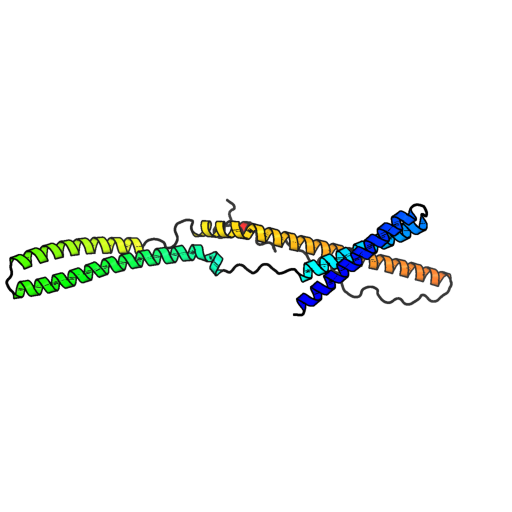 -11.504 51.416 1.00 93.56 109 ASN A N 1
ATOM 842 C CA . ASN A 1 109 ? -24.645 -12.535 52.344 1.00 93.56 109 ASN A CA 1
ATOM 843 C C . ASN A 1 109 ? -24.433 -11.966 53.758 1.00 93.56 109 ASN A C 1
ATOM 845 O O . ASN A 1 109 ? -24.848 -12.576 54.744 1.00 93.56 109 ASN A O 1
ATOM 849 N N . ALA A 1 110 ? -23.837 -10.774 53.872 1.00 92.56 110 ALA A N 1
ATOM 850 C CA . ALA A 1 110 ? -23.639 -10.100 55.154 1.00 92.56 110 ALA A CA 1
ATOM 851 C C . ALA A 1 110 ? -24.971 -9.723 55.827 1.00 92.56 110 ALA A C 1
ATOM 853 O O . ALA A 1 110 ? -25.094 -9.838 57.045 1.00 92.56 110 ALA A O 1
ATOM 854 N N . LEU A 1 111 ? -25.984 -9.329 55.046 1.00 90.44 111 LEU A N 1
ATOM 855 C CA . LEU A 1 111 ? -27.343 -9.074 55.534 1.00 90.44 111 LEU A CA 1
ATOM 856 C C . LEU A 1 111 ? -27.988 -10.337 56.103 1.00 90.44 111 LEU A C 1
ATOM 858 O O . LEU A 1 111 ? -28.588 -10.280 57.175 1.00 90.44 111 LEU A O 1
ATOM 862 N N . GLN A 1 112 ? -27.861 -11.473 55.408 1.00 90.12 112 GLN A N 1
ATOM 863 C CA . GLN A 1 112 ? -28.369 -12.757 55.902 1.00 90.12 112 GLN A CA 1
ATOM 864 C C . GLN A 1 112 ? -27.707 -13.145 57.229 1.00 90.12 112 GLN A C 1
ATOM 866 O O . GLN A 1 112 ? -28.396 -13.584 58.150 1.00 90.12 112 GLN A O 1
ATOM 871 N N . GLN A 1 113 ? -26.395 -12.925 57.350 1.00 92.38 113 GLN A N 1
ATOM 872 C CA . GLN A 1 113 ? -25.654 -13.198 58.578 1.00 92.38 113 GLN A CA 1
ATOM 873 C C . GLN A 1 113 ? -26.059 -12.257 59.726 1.00 92.38 113 GLN A C 1
ATOM 875 O O . GLN A 1 113 ? -26.379 -12.726 60.813 1.00 92.38 113 GLN A O 1
ATOM 880 N N . ALA A 1 114 ? -26.129 -10.943 59.488 1.00 88.50 114 ALA A N 1
ATOM 881 C CA . ALA A 1 114 ? -26.532 -9.967 60.505 1.00 88.50 114 ALA A CA 1
ATOM 882 C C . ALA A 1 114 ? -27.969 -10.201 61.007 1.00 88.50 114 ALA A C 1
ATOM 884 O O . ALA A 1 114 ? -28.249 -10.026 62.195 1.00 88.50 114 ALA A O 1
ATOM 885 N N . ALA A 1 115 ? -28.862 -10.649 60.117 1.00 83.56 115 ALA A N 1
ATOM 886 C CA . ALA A 1 115 ? -30.216 -11.052 60.476 1.00 83.56 115 ALA A CA 1
ATOM 887 C C . ALA A 1 115 ? -30.235 -12.318 61.351 1.00 83.56 115 ALA A C 1
ATOM 889 O O . ALA A 1 115 ? -31.013 -12.380 62.301 1.00 83.56 115 ALA A O 1
ATOM 890 N N . ALA A 1 116 ? -29.375 -13.304 61.067 1.00 90.88 116 ALA A N 1
ATOM 891 C CA . ALA A 1 116 ? -29.221 -14.498 61.902 1.00 90.88 116 ALA A CA 1
ATOM 892 C C . ALA A 1 116 ? -28.660 -14.166 63.298 1.00 90.88 116 ALA A C 1
ATOM 894 O O . ALA A 1 116 ? -29.076 -14.768 64.287 1.00 90.88 116 ALA A O 1
ATOM 895 N N . ASP A 1 117 ? -27.776 -13.169 63.377 1.00 91.12 117 ASP A N 1
ATOM 896 C CA . ASP A 1 117 ? -27.151 -12.701 64.619 1.00 91.12 117 ASP A CA 1
ATOM 897 C C . ASP A 1 117 ? -28.022 -11.688 65.401 1.00 91.12 117 ASP A C 1
ATOM 899 O O . ASP A 1 117 ? -27.618 -11.217 66.466 1.00 91.12 117 ASP A O 1
ATOM 903 N N . CYS A 1 118 ? -29.221 -11.349 64.901 1.00 85.56 118 CYS A N 1
ATOM 904 C CA . CYS A 1 118 ? -30.133 -10.343 65.468 1.00 85.56 118 CYS A CA 1
ATOM 905 C C . CYS A 1 118 ? -29.502 -8.941 65.652 1.00 85.56 118 CYS A C 1
ATOM 907 O O . CYS A 1 118 ? -29.927 -8.169 66.517 1.00 85.56 118 CYS A O 1
ATOM 909 N N . ASP A 1 119 ? -28.506 -8.583 64.835 1.00 89.25 119 ASP A N 1
ATOM 910 C CA . ASP A 1 119 ? -27.821 -7.287 64.887 1.00 89.25 119 ASP A CA 1
ATOM 911 C C . ASP A 1 119 ? -28.601 -6.239 64.074 1.00 89.25 119 ASP A C 1
ATOM 913 O O . ASP A 1 119 ? -28.393 -6.034 62.872 1.00 89.25 119 ASP A O 1
ATOM 917 N N . ALA A 1 120 ? -29.555 -5.583 64.739 1.00 82.88 120 ALA A N 1
ATOM 918 C CA . ALA A 1 120 ? -30.453 -4.619 64.108 1.00 82.88 120 ALA A CA 1
ATOM 919 C C . ALA A 1 120 ? -29.719 -3.405 63.511 1.00 82.88 120 ALA A C 1
ATOM 921 O O . ALA A 1 120 ? -30.154 -2.881 62.487 1.00 82.88 120 ALA A O 1
ATOM 922 N N . VAL A 1 121 ? -28.602 -2.975 64.111 1.00 87.88 121 VAL A N 1
ATOM 923 C CA . VAL A 1 121 ? -27.835 -1.812 63.636 1.00 87.88 121 VAL A CA 1
ATOM 924 C C . VAL A 1 121 ? -27.140 -2.150 62.320 1.00 87.88 121 VAL A C 1
ATOM 926 O O . VAL A 1 121 ? -27.371 -1.469 61.321 1.00 87.88 121 VAL A O 1
ATOM 929 N N . LYS A 1 122 ? -26.386 -3.258 62.270 1.00 86.88 122 LYS A N 1
ATOM 930 C CA . LYS A 1 122 ? -25.720 -3.689 61.028 1.00 86.88 122 LYS A CA 1
ATOM 931 C C . LYS A 1 122 ? -26.701 -4.010 59.910 1.00 86.88 122 LYS A C 1
ATOM 933 O O . LYS A 1 122 ? -26.403 -3.775 58.743 1.00 86.88 122 LYS A O 1
ATOM 938 N N . THR A 1 123 ? -27.874 -4.538 60.250 1.00 85.31 123 THR A N 1
ATOM 939 C CA . THR A 1 123 ? -28.909 -4.849 59.256 1.00 85.31 123 THR A CA 1
ATOM 940 C C . THR A 1 123 ? -29.402 -3.584 58.544 1.00 85.31 123 THR A C 1
ATOM 942 O O . THR A 1 123 ? -29.590 -3.608 57.329 1.00 85.31 123 THR A O 1
ATOM 945 N N . VAL A 1 124 ? -29.576 -2.471 59.268 1.00 90.06 124 VAL A N 1
ATOM 946 C CA . VAL A 1 124 ? -29.976 -1.183 58.675 1.00 90.06 124 VAL A CA 1
ATOM 947 C C . VAL A 1 124 ? -28.853 -0.607 57.809 1.00 90.06 124 VAL A C 1
ATOM 949 O O . VAL A 1 124 ? -29.102 -0.293 56.647 1.00 90.06 124 VAL A O 1
ATOM 952 N N . GLU A 1 125 ? -27.617 -0.561 58.315 1.00 90.88 125 GLU A N 1
ATOM 953 C CA . GLU A 1 125 ? -26.455 -0.045 57.568 1.00 90.88 125 GLU A CA 1
ATOM 954 C C . GLU A 1 125 ? -26.223 -0.806 56.250 1.00 90.88 125 GLU A C 1
ATOM 956 O O . GLU A 1 125 ? -26.028 -0.213 55.186 1.00 90.88 125 GLU A O 1
ATOM 961 N N . LEU A 1 126 ? -26.284 -2.141 56.291 1.00 90.25 126 LEU A N 1
ATOM 962 C CA . LEU A 1 126 ? -26.116 -2.971 55.099 1.00 90.25 126 LEU A CA 1
ATOM 963 C C . LEU A 1 126 ? -27.299 -2.838 54.125 1.00 90.25 126 LEU A C 1
ATOM 965 O O . LEU A 1 126 ? -27.106 -2.938 52.911 1.00 90.25 126 LEU A O 1
ATOM 969 N N . ALA A 1 127 ? -28.517 -2.591 54.618 1.00 87.88 127 ALA A N 1
ATOM 970 C CA . ALA A 1 127 ? -29.688 -2.374 53.772 1.00 87.88 127 ALA A CA 1
ATOM 971 C C . ALA A 1 127 ? -29.623 -1.031 53.028 1.00 87.88 127 ALA A C 1
ATOM 973 O O . ALA A 1 127 ? -29.976 -0.982 51.846 1.00 87.88 127 ALA A O 1
ATOM 974 N N . GLU A 1 128 ? -29.136 0.026 53.684 1.00 91.50 128 GLU A N 1
ATOM 975 C CA . GLU A 1 128 ? -28.858 1.322 53.053 1.00 91.50 128 GLU A CA 1
ATOM 976 C C . GLU A 1 128 ? -27.787 1.172 51.971 1.00 91.50 128 GLU A C 1
ATOM 978 O O . GLU A 1 128 ? -28.018 1.525 50.811 1.00 91.50 128 GLU A O 1
ATOM 983 N N . ARG A 1 129 ? -26.662 0.526 52.304 1.00 90.88 129 ARG A N 1
ATOM 984 C CA . ARG A 1 129 ? -25.565 0.307 51.355 1.00 90.88 129 ARG A CA 1
ATOM 985 C C . ARG A 1 129 ? -25.964 -0.566 50.165 1.00 90.88 129 ARG A C 1
ATOM 987 O O . ARG A 1 129 ? -25.532 -0.317 49.041 1.00 90.88 129 ARG A O 1
ATOM 994 N N . ARG A 1 130 ? -26.847 -1.550 50.365 1.00 93.44 130 ARG A N 1
ATOM 995 C CA . ARG A 1 130 ? -27.470 -2.303 49.265 1.00 93.44 130 ARG A CA 1
ATOM 996 C C . ARG A 1 130 ? -28.270 -1.384 48.338 1.00 93.44 130 ARG A C 1
ATOM 998 O O . ARG A 1 130 ? -28.170 -1.528 47.123 1.00 93.44 130 ARG A O 1
ATOM 1005 N N . GLY A 1 131 ? -29.052 -0.451 48.884 1.00 90.19 131 GLY A N 1
ATOM 1006 C CA . GLY A 1 131 ? -29.826 0.516 48.096 1.00 90.19 131 GLY A CA 1
ATOM 1007 C C . GLY A 1 131 ? -28.943 1.456 47.264 1.00 90.19 131 GLY A C 1
ATOM 1008 O O . GLY A 1 131 ? -29.232 1.710 46.089 1.00 90.19 131 GLY A O 1
ATOM 1009 N N . GLU A 1 132 ? -27.825 1.911 47.834 1.00 94.19 132 GLU A N 1
ATOM 1010 C CA . GLU A 1 132 ? -26.811 2.696 47.117 1.00 94.19 132 GLU A CA 1
ATOM 1011 C C . GLU A 1 132 ? -26.188 1.898 45.965 1.00 94.19 132 GLU A C 1
ATOM 1013 O O . GLU A 1 132 ? -26.128 2.377 44.829 1.00 94.19 132 GLU A O 1
ATOM 1018 N N . LEU A 1 133 ? -25.783 0.651 46.227 1.00 93.25 133 LEU A N 1
ATOM 1019 C CA . LEU A 1 133 ? -25.195 -0.227 45.216 1.00 93.25 133 LEU A CA 1
ATOM 1020 C C . LEU A 1 133 ? -26.188 -0.607 44.111 1.00 93.25 133 LEU A C 1
ATOM 1022 O O . LEU A 1 133 ? -25.799 -0.654 42.949 1.00 93.25 133 LEU A O 1
ATOM 1026 N N . GLN A 1 134 ? -27.470 -0.813 44.425 1.00 92.88 134 GLN A N 1
ATOM 1027 C CA . GLN A 1 134 ? -28.516 -1.042 43.419 1.00 92.88 134 GLN A CA 1
ATOM 1028 C C . GLN A 1 134 ? -28.719 0.181 42.516 1.00 92.88 134 GLN A C 1
ATOM 1030 O O . GLN A 1 134 ? -28.862 0.042 41.300 1.00 92.88 134 GLN A O 1
ATOM 1035 N N . SER A 1 135 ? -28.679 1.386 43.091 1.00 93.12 135 SER A N 1
ATOM 1036 C CA . SER A 1 135 ? -28.759 2.635 42.323 1.00 93.12 135 SER A CA 1
ATOM 1037 C C . SER A 1 135 ? -27.537 2.807 41.413 1.00 93.12 135 SER A C 1
ATOM 1039 O O . SER A 1 135 ? -27.678 3.147 40.237 1.00 93.12 135 SER A O 1
ATOM 1041 N N . LYS A 1 136 ? -26.339 2.498 41.929 1.00 94.12 136 LYS A N 1
ATOM 1042 C CA . LYS A 1 136 ? -25.085 2.494 41.163 1.00 94.12 136 LYS A CA 1
ATOM 1043 C C . LYS A 1 136 ? -25.102 1.449 40.046 1.00 94.12 136 LYS A C 1
ATOM 1045 O O . LYS A 1 136 ? -24.678 1.754 38.935 1.00 94.12 136 LYS A O 1
ATOM 1050 N N . LEU A 1 137 ? -25.618 0.249 40.315 1.00 94.56 137 LEU A N 1
ATOM 1051 C CA . LEU A 1 137 ? -25.746 -0.820 39.327 1.00 94.56 137 LEU A CA 1
ATOM 1052 C C . LEU A 1 137 ? -26.641 -0.384 38.168 1.00 94.56 137 LEU A C 1
ATOM 1054 O O . LEU A 1 137 ? -26.234 -0.504 37.020 1.00 94.56 137 LEU A O 1
ATOM 1058 N N . LYS A 1 138 ? -27.809 0.199 38.467 1.00 94.06 138 LYS A N 1
ATOM 1059 C CA . LYS A 1 138 ? -28.719 0.718 37.440 1.00 94.06 138 LYS A CA 1
ATOM 1060 C C . LYS A 1 138 ? -28.035 1.760 36.549 1.00 94.06 138 LYS A C 1
ATOM 1062 O O . LYS A 1 138 ? -28.124 1.675 35.330 1.00 94.06 138 LYS A O 1
ATOM 1067 N N . TYR A 1 139 ? -27.309 2.703 37.150 1.00 94.88 139 TYR A N 1
ATOM 1068 C CA . TYR A 1 139 ? -26.548 3.706 36.402 1.00 94.88 139 TYR A CA 1
ATOM 1069 C C . TYR A 1 139 ? -25.466 3.080 35.505 1.00 94.88 139 TYR A C 1
ATOM 1071 O O . TYR A 1 139 ? -25.306 3.479 34.353 1.00 94.88 139 TYR A O 1
ATOM 1079 N N . LEU A 1 140 ? -24.722 2.093 36.012 1.00 94.38 140 LEU A N 1
ATOM 1080 C CA . LEU A 1 140 ? -23.672 1.421 35.243 1.00 94.38 140 LEU A CA 1
ATOM 1081 C C . LEU A 1 140 ? -24.229 0.533 34.126 1.00 94.38 140 LEU A C 1
ATOM 1083 O O . LEU A 1 140 ? -23.636 0.496 33.051 1.00 94.38 140 LEU A O 1
ATOM 1087 N N . ASP A 1 141 ? -25.364 -0.135 34.342 1.00 93.25 141 ASP A N 1
ATOM 1088 C CA . ASP A 1 141 ? -26.060 -0.892 33.297 1.00 93.25 141 ASP A CA 1
ATOM 1089 C C . ASP A 1 141 ? -26.514 0.043 32.159 1.00 93.25 141 ASP A C 1
ATOM 1091 O O . ASP A 1 141 ? -26.252 -0.248 30.992 1.00 93.25 141 ASP A O 1
ATOM 1095 N N . GLU A 1 142 ? -27.079 1.215 32.479 1.00 93.38 142 GLU A N 1
ATOM 1096 C CA . GLU A 1 142 ? -27.431 2.239 31.480 1.00 93.38 142 GLU A CA 1
ATOM 1097 C C . GLU A 1 142 ? -26.195 2.769 30.727 1.00 93.38 142 GLU A C 1
ATOM 1099 O O . GLU A 1 142 ? -26.252 3.022 29.522 1.00 93.38 142 GLU A O 1
ATOM 1104 N N . MET A 1 143 ? -25.058 2.941 31.411 1.00 92.38 143 MET A N 1
ATOM 1105 C CA . MET A 1 143 ? -23.800 3.342 30.769 1.00 92.38 143 MET A CA 1
ATOM 1106 C C . MET A 1 143 ? -23.235 2.246 29.864 1.00 92.38 143 MET A C 1
ATOM 1108 O O . MET A 1 143 ? -22.770 2.558 28.768 1.00 92.38 143 MET A O 1
ATOM 1112 N N . ARG A 1 144 ? -23.301 0.974 30.280 1.00 94.12 144 ARG A N 1
ATOM 1113 C CA . ARG A 1 144 ? -22.885 -0.165 29.452 1.00 94.12 144 ARG A CA 1
ATOM 1114 C C . ARG A 1 144 ? -23.697 -0.213 28.166 1.00 94.12 144 ARG A C 1
ATOM 1116 O O . ARG A 1 144 ? -23.105 -0.280 27.096 1.00 94.12 144 ARG A O 1
ATOM 1123 N N . GLU A 1 145 ? -25.021 -0.118 28.262 1.00 92.69 145 GLU A N 1
ATOM 1124 C CA . GLU A 1 145 ? -25.896 -0.125 27.084 1.00 92.69 145 GLU A CA 1
ATOM 1125 C C . GLU A 1 145 ? -25.567 1.021 26.123 1.00 92.69 145 GLU A C 1
ATOM 1127 O O . GLU A 1 145 ? -25.504 0.818 24.911 1.00 92.69 145 GLU A O 1
ATOM 1132 N N . ARG A 1 146 ? -25.282 2.219 26.650 1.00 91.88 146 ARG A N 1
ATOM 1133 C CA . ARG A 1 146 ? -24.843 3.353 25.823 1.00 91.88 146 ARG A CA 1
ATOM 1134 C C . ARG A 1 146 ? -23.515 3.080 25.127 1.00 91.88 146 ARG A C 1
ATOM 1136 O O . ARG A 1 146 ? -23.383 3.443 23.965 1.00 91.88 146 ARG A O 1
ATOM 1143 N N . VAL A 1 147 ? -22.548 2.468 25.812 1.00 90.94 147 VAL A N 1
ATOM 1144 C CA . VAL A 1 147 ? -21.238 2.125 25.235 1.00 90.94 147 VAL A CA 1
ATOM 1145 C C . VAL A 1 147 ? -21.371 1.050 24.155 1.00 90.94 147 VAL A C 1
ATOM 1147 O O . VAL A 1 147 ? -20.813 1.221 23.075 1.00 90.94 147 VAL A O 1
ATOM 1150 N N . GLU A 1 148 ? -22.147 -0.008 24.398 1.00 88.81 148 GLU A N 1
ATOM 1151 C CA . GLU A 1 148 ? -22.391 -1.083 23.420 1.00 88.81 148 GLU A CA 1
ATOM 1152 C C . GLU A 1 148 ? -23.126 -0.559 22.169 1.00 88.81 148 GLU A C 1
ATOM 1154 O O . GLU A 1 148 ? -22.856 -0.996 21.045 1.00 88.81 148 GLU A O 1
ATOM 1159 N N . ALA A 1 149 ? -24.001 0.438 22.344 1.00 91.56 149 ALA A N 1
ATOM 1160 C CA . ALA A 1 149 ? -24.717 1.102 21.257 1.00 91.56 149 ALA A CA 1
ATOM 1161 C C . ALA A 1 149 ? -23.862 2.086 20.434 1.00 91.56 149 ALA A C 1
ATOM 1163 O O . ALA A 1 149 ? -24.298 2.499 19.356 1.00 91.56 149 ALA A O 1
ATOM 1164 N N . LEU A 1 150 ? -22.667 2.481 20.897 1.00 89.38 150 LEU A N 1
ATOM 1165 C CA . LEU A 1 150 ? -21.799 3.369 20.120 1.00 89.38 150 LEU A CA 1
ATOM 1166 C C . LEU A 1 150 ? -21.338 2.671 18.831 1.00 89.38 150 LEU A C 1
ATOM 1168 O O . LEU A 1 150 ? -20.964 1.494 18.863 1.00 89.38 150 LEU A O 1
ATOM 1172 N N . PRO A 1 151 ? -21.312 3.367 17.684 1.00 88.56 151 PRO A N 1
ATOM 1173 C CA . PRO A 1 151 ? -20.743 2.803 16.469 1.00 88.56 151 PRO A CA 1
ATOM 1174 C C . PRO A 1 151 ? -19.247 2.517 16.668 1.00 88.56 151 PRO A C 1
ATOM 1176 O O . PRO A 1 151 ? -18.545 3.268 17.342 1.00 88.56 151 PRO A O 1
ATOM 1179 N N . VAL A 1 152 ? -18.765 1.414 16.083 1.00 88.38 152 VAL A N 1
ATOM 1180 C CA . VAL A 1 152 ? -17.336 1.036 16.113 1.00 88.38 152 VAL A CA 1
ATOM 1181 C C . VAL A 1 152 ? -16.500 2.107 15.418 1.00 88.38 152 VAL A C 1
ATOM 1183 O O . VAL A 1 152 ? -15.474 2.545 15.925 1.00 88.38 152 VAL A O 1
ATOM 1186 N N . PHE A 1 153 ? -16.985 2.555 14.264 1.00 87.69 153 PHE A N 1
ATOM 1187 C CA . PHE A 1 153 ? -16.328 3.551 13.441 1.00 87.69 153 PHE A CA 1
ATOM 1188 C C . PHE A 1 153 ? -17.090 4.869 13.556 1.00 87.69 153 PHE A C 1
ATOM 1190 O O . PHE A 1 153 ? -18.289 4.890 13.262 1.00 87.69 153 PHE A O 1
ATOM 1197 N N . PRO A 1 154 ? -16.439 5.962 13.984 1.00 85.31 154 PRO A N 1
ATOM 1198 C CA . PRO A 1 154 ? -17.066 7.272 13.955 1.00 85.31 154 PRO A CA 1
ATOM 1199 C C . PRO A 1 154 ? -17.310 7.726 12.511 1.00 85.31 154 PRO A C 1
ATOM 1201 O O . PRO A 1 154 ? -16.639 7.278 11.577 1.00 85.31 154 PRO A O 1
ATOM 1204 N N . ASP A 1 155 ? -18.244 8.658 12.332 1.00 85.88 155 ASP A N 1
ATOM 1205 C CA . ASP A 1 155 ? -18.538 9.228 11.018 1.00 85.88 155 ASP A CA 1
ATOM 1206 C C . ASP A 1 155 ? -17.263 9.795 10.373 1.00 85.88 155 ASP A C 1
ATOM 1208 O O . ASP A 1 155 ? -16.511 10.570 10.980 1.00 85.88 155 ASP A O 1
ATOM 1212 N N . GLY A 1 156 ? -17.001 9.391 9.130 1.00 81.00 156 GLY A N 1
ATOM 1213 C CA . GLY A 1 156 ? -15.808 9.804 8.397 1.00 81.00 156 GLY A CA 1
ATOM 1214 C C . GLY A 1 156 ? -14.536 9.005 8.711 1.00 81.00 156 GLY A C 1
ATOM 1215 O O . GLY A 1 156 ? -13.471 9.380 8.223 1.00 81.00 156 GLY A O 1
ATOM 1216 N N . ALA A 1 157 ? -14.584 7.961 9.552 1.00 83.06 157 ALA A N 1
ATOM 1217 C CA . ALA A 1 157 ? -13.395 7.173 9.899 1.00 83.06 157 ALA A CA 1
ATOM 1218 C C . ALA A 1 157 ? -12.775 6.495 8.673 1.00 83.06 157 ALA A C 1
ATOM 1220 O O . ALA A 1 157 ? -11.565 6.569 8.475 1.00 83.06 157 ALA A O 1
ATOM 1221 N N . PHE A 1 158 ? -13.603 5.892 7.818 1.00 79.31 158 PHE A N 1
ATOM 1222 C CA . PHE A 1 158 ? -13.132 5.242 6.598 1.00 79.31 158 PHE A CA 1
ATOM 1223 C C . PHE A 1 158 ? -12.499 6.249 5.638 1.00 79.31 158 PHE A C 1
ATOM 1225 O O . PHE A 1 158 ? -11.412 6.000 5.127 1.00 79.31 158 PHE A O 1
ATOM 1232 N N . GLU A 1 159 ? -13.127 7.407 5.435 1.00 81.00 159 GLU A N 1
ATOM 1233 C CA . GLU A 1 159 ? -12.627 8.472 4.568 1.00 81.00 159 GLU A CA 1
ATOM 1234 C C . GLU A 1 159 ? -11.305 9.046 5.078 1.00 81.00 159 GLU A C 1
ATOM 1236 O O . GLU A 1 159 ? -10.393 9.268 4.286 1.00 81.00 159 GLU A O 1
ATOM 1241 N N . LYS A 1 160 ? -11.173 9.253 6.393 1.00 81.69 160 LYS A N 1
ATOM 1242 C CA . LYS A 1 160 ? -9.931 9.740 7.008 1.00 81.69 160 LYS A CA 1
ATOM 1243 C C . LYS A 1 160 ? -8.803 8.723 6.895 1.00 81.69 160 LYS A C 1
ATOM 1245 O O . LYS A 1 160 ? -7.706 9.095 6.485 1.00 81.69 160 LYS A O 1
ATOM 1250 N N . THR A 1 161 ? -9.062 7.456 7.225 1.00 83.81 161 THR A N 1
ATOM 1251 C CA . THR A 1 161 ? -8.043 6.405 7.111 1.00 83.81 161 THR A CA 1
ATOM 1252 C C . THR A 1 161 ? -7.629 6.214 5.658 1.00 83.81 161 THR A C 1
ATOM 1254 O O . THR A 1 161 ? -6.441 6.138 5.358 1.00 83.81 161 THR A O 1
ATOM 1257 N N . TRP A 1 162 ? -8.590 6.223 4.735 1.00 83.06 162 TRP A N 1
ATOM 1258 C CA . TRP A 1 162 ? -8.312 6.123 3.310 1.00 83.06 162 TRP A CA 1
ATOM 1259 C C . TRP A 1 162 ? -7.511 7.314 2.779 1.00 83.06 162 TRP A C 1
ATOM 1261 O O . TRP A 1 162 ? -6.515 7.116 2.090 1.00 83.06 162 TRP A O 1
ATOM 1271 N N . ALA A 1 163 ? -7.867 8.542 3.162 1.00 80.81 163 ALA A N 1
ATOM 1272 C CA . ALA A 1 163 ? -7.101 9.731 2.798 1.00 80.81 163 ALA A CA 1
ATOM 1273 C C . ALA A 1 163 ? -5.646 9.644 3.287 1.00 80.81 163 ALA A C 1
ATOM 1275 O O . ALA A 1 163 ? -4.734 9.945 2.522 1.00 80.81 163 ALA A O 1
ATOM 1276 N N . ALA A 1 164 ? -5.421 9.162 4.513 1.00 82.44 164 ALA A N 1
ATOM 1277 C CA . ALA A 1 164 ? -4.079 8.980 5.065 1.00 82.44 164 ALA A CA 1
ATOM 1278 C C . ALA A 1 164 ? -3.275 7.889 4.334 1.00 82.44 164 ALA A C 1
ATOM 1280 O O . ALA A 1 164 ? -2.070 8.045 4.121 1.00 82.44 164 ALA A O 1
ATOM 1281 N N . ILE A 1 165 ? -3.926 6.792 3.928 1.00 84.31 165 ILE A N 1
ATOM 1282 C CA . ILE A 1 165 ? -3.311 5.757 3.083 1.00 84.31 165 ILE A CA 1
ATOM 1283 C C . ILE A 1 165 ? -2.884 6.366 1.748 1.00 84.31 165 ILE A C 1
ATOM 1285 O O . ILE A 1 165 ? -1.738 6.203 1.330 1.00 84.31 165 ILE A O 1
ATOM 1289 N N . CYS A 1 166 ? -3.787 7.094 1.093 1.00 80.81 166 CYS A N 1
ATOM 1290 C CA . CYS A 1 166 ? -3.512 7.713 -0.194 1.00 80.81 166 CYS A CA 1
ATOM 1291 C C . CYS A 1 166 ? -2.402 8.757 -0.095 1.00 80.81 166 CYS A C 1
ATOM 1293 O O . CYS A 1 166 ? -1.504 8.741 -0.925 1.00 80.81 166 CYS A O 1
ATOM 1295 N N . GLU A 1 167 ? -2.399 9.608 0.928 1.00 82.50 167 GLU A N 1
ATOM 1296 C CA . GLU A 1 167 ? -1.339 10.599 1.142 1.00 82.50 167 GLU A CA 1
ATOM 1297 C C . GLU A 1 167 ? 0.051 9.950 1.227 1.00 82.50 167 GLU A C 1
ATOM 1299 O O . GLU A 1 167 ? 1.010 10.457 0.646 1.00 82.50 167 GLU A O 1
ATOM 1304 N N . LYS A 1 168 ? 0.156 8.789 1.886 1.00 82.62 168 LYS A N 1
ATOM 1305 C CA . LYS A 1 168 ? 1.416 8.041 1.995 1.00 82.62 168 LYS A CA 1
ATOM 1306 C C . LYS A 1 168 ? 1.790 7.296 0.713 1.00 82.62 168 LYS A C 1
ATOM 1308 O O . LYS A 1 168 ? 2.959 7.288 0.345 1.00 82.62 168 LYS A O 1
ATOM 1313 N N . ALA A 1 169 ? 0.828 6.655 0.050 1.00 80.38 169 ALA A N 1
ATOM 1314 C CA . ALA A 1 169 ? 1.091 5.753 -1.074 1.00 80.38 169 ALA A CA 1
ATOM 1315 C C . ALA A 1 169 ? 1.162 6.459 -2.442 1.00 80.38 169 ALA A C 1
ATOM 1317 O O . ALA A 1 169 ? 1.812 5.961 -3.362 1.00 80.38 169 ALA A O 1
ATOM 1318 N N . MET A 1 170 ? 0.510 7.616 -2.593 1.00 78.75 170 MET A N 1
ATOM 1319 C CA . MET A 1 170 ? 0.422 8.351 -3.861 1.00 78.75 170 MET A CA 1
ATOM 1320 C C . MET A 1 170 ? 1.782 8.729 -4.468 1.00 78.75 170 MET A C 1
ATOM 1322 O O . MET A 1 170 ? 1.962 8.487 -5.661 1.00 78.75 170 MET A O 1
ATOM 1326 N N . PRO A 1 171 ? 2.763 9.259 -3.711 1.00 79.94 171 PRO A N 1
ATOM 1327 C CA . PRO A 1 171 ? 4.051 9.647 -4.289 1.00 79.94 171 PRO A CA 1
ATOM 1328 C C . PRO A 1 171 ? 4.818 8.465 -4.894 1.00 79.94 171 PRO A C 1
ATOM 1330 O O . PRO A 1 171 ? 5.401 8.572 -5.977 1.00 79.94 171 PRO A O 1
ATOM 1333 N N . ASP A 1 172 ? 4.798 7.318 -4.214 1.00 81.31 172 ASP A N 1
ATOM 1334 C CA . ASP A 1 172 ? 5.451 6.104 -4.701 1.00 81.31 172 ASP A CA 1
ATOM 1335 C C . ASP A 1 172 ? 4.706 5.518 -5.902 1.00 81.31 172 ASP A C 1
ATOM 1337 O O . ASP A 1 172 ? 5.341 5.104 -6.875 1.00 81.31 172 ASP A O 1
ATOM 1341 N N . TRP A 1 173 ? 3.372 5.550 -5.885 1.00 79.31 173 TRP A N 1
ATOM 1342 C CA . TRP A 1 173 ? 2.544 5.162 -7.024 1.00 79.31 173 TRP A CA 1
ATOM 1343 C C . TRP A 1 173 ? 2.843 6.006 -8.271 1.00 79.31 173 TRP A C 1
ATOM 1345 O O . TRP A 1 173 ? 3.138 5.453 -9.331 1.00 79.31 173 TRP A O 1
ATOM 1355 N N . GLU A 1 174 ? 2.833 7.336 -8.152 1.00 78.19 174 GLU A N 1
ATOM 1356 C CA . GLU A 1 174 ? 3.133 8.259 -9.256 1.00 78.19 174 GLU A CA 1
ATOM 1357 C C . GLU A 1 174 ? 4.529 8.016 -9.837 1.00 78.19 174 GLU A C 1
ATOM 1359 O O . GLU A 1 174 ? 4.714 7.987 -11.057 1.00 78.19 174 GLU A O 1
ATOM 1364 N N . LYS A 1 175 ? 5.513 7.767 -8.968 1.00 80.38 175 LYS A N 1
ATOM 1365 C CA . LYS A 1 175 ? 6.874 7.428 -9.382 1.00 80.38 175 LYS A CA 1
ATOM 1366 C C . LYS A 1 175 ? 6.925 6.124 -10.181 1.00 80.38 175 LYS A C 1
ATOM 1368 O O . LYS A 1 175 ? 7.616 6.075 -11.198 1.00 80.38 175 LYS A O 1
ATOM 1373 N N . GLN A 1 176 ? 6.221 5.078 -9.745 1.00 78.69 176 GLN A N 1
ATOM 1374 C CA . GLN A 1 176 ? 6.173 3.805 -10.476 1.00 78.69 176 GLN A CA 1
ATOM 1375 C C . GLN A 1 176 ? 5.445 3.951 -11.817 1.00 78.69 176 GLN A C 1
ATOM 1377 O O . GLN A 1 176 ? 5.919 3.434 -12.827 1.00 78.69 176 GLN A O 1
ATOM 1382 N N . VAL A 1 177 ? 4.348 4.710 -11.859 1.00 78.56 177 VAL A N 1
ATOM 1383 C CA . VAL A 1 177 ? 3.628 5.014 -13.104 1.00 78.56 177 VAL A CA 1
ATOM 1384 C C . VAL A 1 177 ? 4.547 5.702 -14.113 1.00 78.56 177 VAL A C 1
ATOM 1386 O O . VAL A 1 177 ? 4.669 5.234 -15.245 1.00 78.56 177 VAL A O 1
ATOM 1389 N N . LEU A 1 178 ? 5.269 6.745 -13.696 1.00 80.94 178 LEU A N 1
ATOM 1390 C CA . LEU A 1 178 ? 6.205 7.456 -14.568 1.00 80.94 178 LEU A CA 1
ATOM 1391 C C . LEU A 1 178 ? 7.320 6.536 -15.100 1.00 80.94 178 LEU A C 1
ATOM 1393 O O . LEU A 1 178 ? 7.732 6.647 -16.259 1.00 80.94 178 LEU A O 1
ATOM 1397 N N . GLN A 1 179 ? 7.807 5.604 -14.275 1.00 80.00 179 GLN A N 1
ATOM 1398 C CA . GLN A 1 179 ? 8.800 4.612 -14.699 1.00 80.00 179 GLN A CA 1
ATOM 1399 C C . GLN A 1 179 ? 8.245 3.677 -15.777 1.00 80.00 179 GLN A C 1
ATOM 1401 O O . GLN A 1 179 ? 8.905 3.455 -16.793 1.00 80.00 179 GLN A O 1
ATOM 1406 N N . VAL A 1 180 ? 7.028 3.165 -15.589 1.00 79.56 180 VAL A N 1
ATOM 1407 C CA . VAL A 1 180 ? 6.357 2.303 -16.571 1.00 79.56 180 VAL A CA 1
ATOM 1408 C C . VAL A 1 180 ? 6.130 3.044 -17.891 1.00 79.56 180 VAL A C 1
ATOM 1410 O O . VAL A 1 180 ? 6.413 2.494 -18.956 1.00 79.56 180 VAL A O 1
ATOM 1413 N N . GLU A 1 181 ? 5.691 4.304 -17.841 1.00 78.12 181 GLU A N 1
ATOM 1414 C CA . GLU A 1 181 ? 5.523 5.142 -19.035 1.00 78.12 181 GLU A CA 1
ATOM 1415 C C . GLU A 1 181 ? 6.843 5.351 -19.786 1.00 78.12 181 GLU A C 1
ATOM 1417 O O . GLU A 1 181 ? 6.889 5.226 -21.014 1.00 78.12 181 GLU A O 1
ATOM 1422 N N . THR A 1 182 ? 7.928 5.613 -19.053 1.00 80.69 182 THR A N 1
ATOM 1423 C CA . THR A 1 182 ? 9.264 5.810 -19.632 1.00 80.69 182 THR A CA 1
ATOM 1424 C C . THR A 1 182 ? 9.747 4.541 -20.333 1.00 80.69 182 THR A C 1
ATOM 1426 O O . THR A 1 182 ? 10.127 4.589 -21.503 1.00 80.69 182 THR A O 1
ATOM 1429 N N . LEU A 1 183 ? 9.646 3.384 -19.673 1.00 80.12 183 LEU A N 1
ATOM 1430 C CA . LEU A 1 183 ? 10.034 2.094 -20.251 1.00 80.12 183 LEU A CA 1
ATOM 1431 C C . LEU A 1 183 ? 9.187 1.730 -21.479 1.00 80.12 183 LEU A C 1
ATOM 1433 O O . LEU A 1 183 ? 9.705 1.215 -22.471 1.00 80.12 183 LEU A O 1
ATOM 1437 N N . ALA A 1 184 ? 7.886 2.028 -21.451 1.00 77.69 184 ALA A N 1
ATOM 1438 C CA . ALA A 1 184 ? 7.013 1.817 -22.599 1.00 77.69 184 ALA A CA 1
ATOM 1439 C C . ALA A 1 184 ? 7.402 2.716 -23.788 1.00 77.69 184 ALA A C 1
ATOM 1441 O O . ALA A 1 184 ? 7.359 2.271 -24.940 1.00 77.69 184 ALA A O 1
ATOM 1442 N N . ALA A 1 185 ? 7.800 3.967 -23.535 1.00 78.44 185 ALA A N 1
ATOM 1443 C CA . ALA A 1 185 ? 8.289 4.876 -24.568 1.00 78.44 185 ALA A CA 1
ATOM 1444 C C . ALA A 1 185 ? 9.622 4.398 -25.167 1.00 78.44 185 ALA A C 1
ATOM 1446 O O . ALA A 1 185 ? 9.763 4.364 -26.393 1.00 78.44 185 ALA A O 1
ATOM 1447 N N . GLU A 1 186 ? 10.564 3.963 -24.329 1.00 81.00 186 GLU A N 1
ATOM 1448 C CA . GLU A 1 186 ? 11.841 3.385 -24.762 1.00 81.00 186 GLU A CA 1
ATOM 1449 C C . GLU A 1 186 ? 11.633 2.132 -25.622 1.00 81.00 186 GLU A C 1
ATOM 1451 O O . GLU A 1 186 ? 12.217 2.013 -26.701 1.00 81.00 186 GLU A O 1
ATOM 1456 N N . TYR A 1 187 ? 10.733 1.233 -25.212 1.00 78.12 187 TYR A N 1
ATOM 1457 C CA . TYR A 1 187 ? 10.377 0.050 -25.997 1.00 78.12 187 TYR A CA 1
ATOM 1458 C C . TYR A 1 187 ? 9.823 0.417 -27.381 1.00 78.12 187 TYR A C 1
ATOM 1460 O O . TYR A 1 187 ? 10.229 -0.159 -28.397 1.00 78.12 187 TYR A O 1
ATOM 1468 N N . LYS A 1 188 ? 8.915 1.399 -27.445 1.00 77.56 188 LYS A N 1
ATOM 1469 C CA . LYS A 1 188 ? 8.356 1.887 -28.716 1.00 77.56 188 LYS A CA 1
ATOM 1470 C C . LYS A 1 188 ? 9.438 2.483 -29.612 1.00 77.56 188 LYS A C 1
ATOM 1472 O O . LYS A 1 188 ? 9.458 2.187 -30.807 1.00 77.56 188 LYS A O 1
ATOM 1477 N N . ALA A 1 189 ? 10.349 3.274 -29.046 1.00 79.81 189 ALA A N 1
ATOM 1478 C CA . ALA A 1 189 ? 11.471 3.850 -29.778 1.00 79.81 189 ALA A CA 1
ATOM 1479 C C . ALA A 1 189 ? 12.413 2.765 -30.327 1.00 79.81 189 ALA A C 1
ATOM 1481 O O . ALA A 1 189 ? 12.792 2.817 -31.498 1.00 79.81 189 ALA A O 1
ATOM 1482 N N . ALA A 1 190 ? 12.729 1.740 -29.530 1.00 77.12 190 ALA A N 1
ATOM 1483 C CA . ALA A 1 190 ? 13.545 0.607 -29.963 1.00 77.12 190 ALA A CA 1
ATOM 1484 C C . ALA A 1 190 ? 12.883 -0.175 -31.111 1.00 77.12 190 ALA A C 1
ATOM 1486 O O . ALA A 1 190 ? 13.534 -0.473 -32.115 1.00 77.12 190 ALA A O 1
ATOM 1487 N N . CYS A 1 191 ? 11.576 -0.445 -31.015 1.00 73.38 191 CYS A N 1
ATOM 1488 C CA . CYS A 1 191 ? 10.821 -1.097 -32.089 1.00 73.38 191 CYS A CA 1
ATOM 1489 C C . CYS A 1 191 ? 10.834 -0.268 -33.381 1.00 73.38 191 CYS A C 1
ATOM 1491 O O . CYS A 1 191 ? 11.067 -0.816 -34.458 1.00 73.38 191 CYS A O 1
ATOM 1493 N N . ALA A 1 192 ? 10.632 1.050 -33.283 1.00 77.56 192 ALA A N 1
ATOM 1494 C CA . ALA A 1 192 ? 10.698 1.948 -34.434 1.00 77.56 192 ALA A CA 1
ATOM 1495 C C . ALA A 1 192 ? 12.096 1.957 -35.078 1.00 77.56 192 ALA A C 1
ATOM 1497 O O . ALA A 1 192 ? 12.211 1.900 -36.302 1.00 77.56 192 ALA A O 1
ATOM 1498 N N . GLY A 1 193 ? 13.158 1.964 -34.264 1.00 76.19 193 GLY A N 1
ATOM 1499 C CA . GLY A 1 193 ? 14.538 1.874 -34.741 1.00 76.19 193 GLY A CA 1
ATOM 1500 C C . GLY A 1 193 ? 14.820 0.579 -35.506 1.00 76.19 193 GLY A C 1
ATOM 1501 O O . GLY A 1 193 ? 15.396 0.620 -36.593 1.00 76.19 193 GLY A O 1
ATOM 1502 N N . LEU A 1 194 ? 14.362 -0.565 -34.989 1.00 74.00 194 LEU A N 1
ATOM 1503 C CA . LEU A 1 194 ? 14.515 -1.862 -35.659 1.00 74.00 194 LEU A CA 1
ATOM 1504 C C . LEU A 1 194 ? 13.760 -1.924 -36.991 1.00 74.00 194 LEU A C 1
ATOM 1506 O O . LEU A 1 194 ? 14.301 -2.427 -37.976 1.00 74.00 194 LEU A O 1
ATOM 1510 N N . LEU A 1 195 ? 12.545 -1.372 -37.050 1.00 75.12 195 LEU A N 1
ATOM 1511 C CA . LEU A 1 195 ? 11.781 -1.274 -38.297 1.00 75.12 195 LEU A CA 1
ATOM 1512 C C . LEU A 1 195 ? 12.493 -0.387 -39.331 1.00 75.12 195 LEU A C 1
ATOM 1514 O O . LEU A 1 195 ? 12.617 -0.777 -40.489 1.00 75.12 195 LEU A O 1
ATOM 1518 N N . ALA A 1 196 ? 13.053 0.753 -38.918 1.00 79.00 196 ALA A N 1
ATOM 1519 C CA . ALA A 1 196 ? 13.828 1.608 -39.818 1.00 79.00 196 ALA A CA 1
ATOM 1520 C C . ALA A 1 196 ? 15.096 0.905 -40.352 1.00 79.00 196 ALA A C 1
ATOM 1522 O O . ALA A 1 196 ? 15.439 1.030 -41.532 1.00 79.00 196 ALA A O 1
ATOM 1523 N N . MET A 1 197 ? 15.784 0.128 -39.507 1.00 76.81 197 MET A N 1
ATOM 1524 C CA . MET A 1 197 ? 16.931 -0.688 -39.930 1.00 76.81 197 MET A CA 1
ATOM 1525 C C . MET A 1 197 ? 16.519 -1.783 -40.917 1.00 76.81 197 MET A C 1
ATOM 1527 O O . MET A 1 197 ? 17.200 -1.981 -41.923 1.00 76.81 197 MET A O 1
ATOM 1531 N N . HIS A 1 198 ? 15.397 -2.462 -40.666 1.00 74.31 198 HIS A N 1
ATOM 1532 C CA . HIS A 1 198 ? 14.828 -3.441 -41.590 1.00 74.31 198 HIS A CA 1
ATOM 1533 C C . HIS A 1 198 ? 14.577 -2.828 -42.971 1.00 74.31 198 HIS A C 1
ATOM 1535 O O . HIS A 1 198 ? 15.000 -3.391 -43.980 1.00 74.31 198 HIS A O 1
ATOM 1541 N N . ASP A 1 199 ? 13.936 -1.660 -43.021 1.00 77.69 199 ASP A N 1
ATOM 1542 C CA . ASP A 1 199 ? 13.620 -0.990 -44.283 1.00 77.69 199 ASP A CA 1
ATOM 1543 C C . ASP A 1 199 ? 14.884 -0.550 -45.027 1.00 77.69 199 ASP A C 1
ATOM 1545 O O . ASP A 1 199 ? 14.982 -0.725 -46.242 1.00 77.69 199 ASP A O 1
ATOM 1549 N N . THR A 1 200 ? 15.892 -0.064 -44.297 1.00 80.00 200 THR A N 1
ATOM 1550 C CA . THR A 1 200 ? 17.204 0.280 -44.868 1.00 80.00 200 THR A CA 1
ATOM 1551 C C . THR A 1 200 ? 17.871 -0.940 -45.503 1.00 80.00 200 THR A C 1
ATOM 1553 O O . THR A 1 200 ? 18.313 -0.878 -46.650 1.00 80.00 200 THR A O 1
ATOM 1556 N N . LEU A 1 201 ? 17.908 -2.070 -44.791 1.00 76.38 201 LEU A N 1
ATOM 1557 C CA . LEU A 1 201 ? 18.507 -3.309 -45.292 1.00 76.38 201 LEU A CA 1
ATOM 1558 C C . LEU A 1 201 ? 17.732 -3.872 -46.487 1.00 76.38 201 LEU A C 1
ATOM 1560 O O . LEU A 1 201 ? 18.338 -4.328 -47.454 1.00 76.38 201 LEU A O 1
ATOM 1564 N N . LYS A 1 202 ? 16.401 -3.775 -46.468 1.00 77.69 202 LYS A N 1
ATOM 1565 C CA . LYS A 1 202 ? 15.543 -4.169 -47.589 1.00 77.69 202 LYS A CA 1
ATOM 1566 C C . LYS A 1 202 ? 15.763 -3.293 -48.825 1.00 77.69 202 LYS A C 1
ATOM 1568 O O . LYS A 1 202 ? 15.723 -3.800 -49.942 1.00 77.69 202 LYS A O 1
ATOM 1573 N N . ASN A 1 203 ? 15.993 -1.993 -48.652 1.00 80.88 203 ASN A N 1
ATOM 1574 C CA . ASN A 1 203 ? 16.315 -1.096 -49.763 1.00 80.88 203 ASN A CA 1
ATOM 1575 C C . ASN A 1 203 ? 17.702 -1.398 -50.340 1.00 80.88 203 ASN A C 1
ATOM 1577 O O . ASN A 1 203 ? 17.816 -1.577 -51.549 1.00 80.88 203 ASN A O 1
ATOM 1581 N N . ALA A 1 204 ? 18.718 -1.575 -49.490 1.00 77.44 204 ALA A N 1
ATOM 1582 C CA . ALA A 1 204 ? 20.053 -1.987 -49.926 1.00 77.44 204 ALA A CA 1
ATOM 1583 C C . ALA A 1 204 ? 20.019 -3.328 -50.681 1.00 77.44 204 ALA A C 1
ATOM 1585 O O . ALA A 1 204 ? 20.653 -3.481 -51.721 1.00 77.44 204 ALA A O 1
ATOM 1586 N N . GLN A 1 205 ? 19.220 -4.287 -50.203 1.00 75.75 205 GLN A N 1
ATOM 1587 C CA . GLN A 1 205 ? 18.990 -5.552 -50.894 1.00 75.75 205 GLN A CA 1
ATOM 1588 C C . GLN A 1 205 ? 18.456 -5.339 -52.318 1.00 75.75 205 GLN A C 1
ATOM 1590 O O . GLN A 1 205 ? 18.974 -5.938 -53.259 1.00 75.75 205 GLN A O 1
ATOM 1595 N N . LYS A 1 206 ? 17.432 -4.491 -52.484 1.00 81.25 206 LYS A N 1
ATOM 1596 C CA . LYS A 1 206 ? 16.857 -4.179 -53.803 1.00 81.25 206 LYS A CA 1
ATOM 1597 C C . LYS A 1 206 ? 17.873 -3.523 -54.731 1.00 81.25 206 LYS A C 1
ATOM 1599 O O . LYS A 1 206 ? 17.925 -3.870 -55.905 1.00 81.25 206 LYS A O 1
ATOM 1604 N N . GLU A 1 207 ? 18.681 -2.600 -54.217 1.00 85.81 207 GLU A N 1
ATOM 1605 C CA . GLU A 1 207 ? 19.736 -1.954 -55.002 1.00 85.81 207 GLU A CA 1
ATOM 1606 C C . GLU A 1 207 ? 20.783 -2.970 -55.475 1.00 85.81 207 GLU A C 1
ATOM 1608 O O . GLU A 1 207 ? 21.137 -2.976 -56.651 1.00 85.81 207 GLU A O 1
ATOM 1613 N N . ILE A 1 208 ? 21.222 -3.885 -54.603 1.00 79.56 208 ILE A N 1
ATOM 1614 C CA . ILE A 1 208 ? 22.158 -4.960 -54.974 1.00 79.56 208 ILE A CA 1
ATOM 1615 C C . ILE A 1 208 ? 21.553 -5.883 -56.034 1.00 79.56 208 ILE A C 1
ATOM 1617 O O . ILE A 1 208 ? 22.245 -6.260 -56.976 1.00 79.56 208 ILE A O 1
ATOM 1621 N N . GLN A 1 209 ? 20.270 -6.232 -55.914 1.00 79.31 209 GLN A N 1
ATOM 1622 C CA . GLN A 1 209 ? 19.577 -7.029 -56.930 1.00 79.31 209 GLN A CA 1
ATOM 1623 C C . GLN A 1 209 ? 19.533 -6.303 -58.277 1.00 79.31 209 GLN A C 1
ATOM 1625 O O . GLN A 1 209 ? 19.906 -6.891 -59.286 1.00 79.31 209 GLN A O 1
ATOM 1630 N N . SER A 1 210 ? 19.181 -5.015 -58.283 1.00 84.38 210 SER A N 1
ATOM 1631 C CA . SER A 1 210 ? 19.167 -4.204 -59.504 1.00 84.38 210 SER A CA 1
ATOM 1632 C C . SER A 1 210 ? 20.552 -4.093 -60.151 1.00 84.38 210 SER A C 1
ATOM 1634 O O . SER A 1 210 ? 20.649 -4.126 -61.375 1.00 84.38 210 SER A O 1
ATOM 1636 N N . MET A 1 211 ? 21.619 -3.976 -59.354 1.00 85.56 211 MET A N 1
ATOM 1637 C CA . MET A 1 211 ? 22.996 -3.967 -59.858 1.00 85.56 211 MET A CA 1
ATOM 1638 C C . MET A 1 211 ? 23.403 -5.329 -60.439 1.00 85.56 211 MET A C 1
ATOM 1640 O O . MET A 1 211 ? 24.004 -5.378 -61.507 1.00 85.56 211 MET A O 1
ATOM 1644 N N . ALA A 1 212 ? 23.047 -6.434 -59.776 1.00 79.69 212 ALA A N 1
ATOM 1645 C CA . ALA A 1 212 ? 23.328 -7.781 -60.271 1.00 79.69 212 ALA A CA 1
ATOM 1646 C C . ALA A 1 212 ? 22.610 -8.058 -61.603 1.00 79.69 212 ALA A C 1
ATOM 1648 O O . ALA A 1 212 ? 23.229 -8.556 -62.540 1.00 79.69 212 ALA A O 1
ATOM 1649 N N . GLU A 1 213 ? 21.338 -7.664 -61.713 1.00 83.75 213 GLU A N 1
ATOM 1650 C CA . GLU A 1 213 ? 20.551 -7.777 -62.946 1.00 83.75 213 GLU A CA 1
ATOM 1651 C C . GLU A 1 213 ? 21.160 -6.970 -64.101 1.00 83.75 213 GLU A C 1
ATOM 1653 O O . GLU A 1 213 ? 21.230 -7.472 -65.224 1.00 83.75 213 GLU A O 1
ATOM 1658 N N . ALA A 1 214 ? 21.645 -5.751 -63.834 1.00 87.25 214 ALA A N 1
ATOM 1659 C CA . ALA A 1 214 ? 22.292 -4.904 -64.838 1.00 87.25 214 ALA A CA 1
ATOM 1660 C C . ALA A 1 214 ? 23.592 -5.514 -65.397 1.00 87.25 214 ALA A C 1
ATOM 1662 O O . ALA A 1 214 ? 23.893 -5.341 -66.576 1.00 87.25 214 ALA A O 1
ATOM 1663 N N . GLU A 1 215 ? 24.328 -6.262 -64.575 1.00 86.00 215 GLU A N 1
ATOM 1664 C CA . GLU A 1 215 ? 25.554 -6.981 -64.954 1.00 86.00 215 GLU A CA 1
ATOM 1665 C C . GLU A 1 215 ? 25.274 -8.393 -65.519 1.00 86.00 215 GLU A C 1
ATOM 1667 O O . GLU A 1 215 ? 26.199 -9.137 -65.846 1.00 86.00 215 GLU A O 1
ATOM 1672 N N . GLY A 1 216 ? 24.003 -8.804 -65.627 1.00 82.56 216 GLY A N 1
ATOM 1673 C CA . GLY A 1 216 ? 23.618 -10.151 -66.067 1.00 82.56 216 GLY A CA 1
ATOM 1674 C C . GLY A 1 216 ? 23.978 -11.262 -65.070 1.00 82.56 216 GLY A C 1
ATOM 1675 O O . GLY A 1 216 ? 24.009 -12.440 -65.434 1.00 82.56 216 GLY A O 1
ATOM 1676 N N . ILE A 1 217 ? 24.259 -10.902 -63.815 1.00 81.62 217 ILE A N 1
ATOM 1677 C CA . ILE A 1 217 ? 24.581 -11.820 -62.723 1.00 81.62 217 ILE A CA 1
ATOM 1678 C C . ILE A 1 217 ? 23.275 -12.247 -62.050 1.00 81.62 217 ILE A C 1
ATOM 1680 O O . ILE A 1 217 ? 22.401 -11.428 -61.769 1.00 81.62 217 ILE A O 1
ATOM 1684 N N . TRP A 1 218 ? 23.138 -13.542 -61.754 1.00 67.44 218 TRP A N 1
ATOM 1685 C CA . TRP A 1 218 ? 21.972 -14.027 -61.019 1.00 67.44 218 TRP A CA 1
ATOM 1686 C C . TRP A 1 218 ? 21.895 -13.349 -59.640 1.00 67.44 218 TRP A C 1
ATOM 1688 O O . TRP A 1 218 ? 22.881 -13.394 -58.895 1.00 67.44 218 TRP A O 1
ATOM 1698 N N . PRO A 1 219 ? 20.759 -12.730 -59.271 1.00 62.31 219 PRO A N 1
ATOM 1699 C CA . PRO A 1 219 ? 20.677 -11.965 -58.041 1.00 62.31 219 PRO A CA 1
ATOM 1700 C C . PRO A 1 219 ? 20.906 -12.869 -56.817 1.00 62.31 219 PRO A C 1
ATOM 1702 O O . PRO A 1 219 ? 20.352 -13.972 -56.743 1.00 62.31 219 PRO A O 1
ATOM 1705 N N . PRO A 1 220 ? 21.709 -12.422 -55.836 1.00 64.44 220 PRO A N 1
ATOM 1706 C CA . PRO A 1 220 ? 21.967 -13.198 -54.633 1.00 64.44 220 PRO A CA 1
ATOM 1707 C C . PRO A 1 220 ? 20.685 -13.423 -53.816 1.00 64.44 220 PRO A C 1
ATOM 1709 O O . PRO A 1 220 ? 19.817 -12.551 -53.713 1.00 64.44 220 PRO A O 1
ATOM 1712 N N . VAL A 1 221 ? 20.572 -14.613 -53.217 1.00 60.88 221 VAL A N 1
ATOM 1713 C CA . VAL A 1 221 ? 19.489 -14.950 -52.284 1.00 60.88 221 VAL A CA 1
ATOM 1714 C C . VAL A 1 221 ? 19.846 -14.395 -50.911 1.00 60.88 221 VAL A C 1
ATOM 1716 O O . VAL A 1 221 ? 20.848 -14.788 -50.317 1.00 60.88 221 VAL A O 1
ATOM 1719 N N . PHE A 1 222 ? 19.011 -13.498 -50.395 1.00 58.16 222 PHE A N 1
ATOM 1720 C CA . PHE A 1 222 ? 19.181 -12.925 -49.064 1.00 58.16 222 PHE A CA 1
ATOM 1721 C C . PHE A 1 222 ? 18.233 -13.598 -48.073 1.00 58.16 222 PHE A C 1
ATOM 1723 O O . PHE A 1 222 ? 17.055 -13.806 -48.370 1.00 58.16 222 PHE A O 1
ATOM 1730 N N . ALA A 1 223 ? 18.739 -13.911 -46.882 1.00 59.06 223 ALA A N 1
ATOM 1731 C CA . ALA A 1 223 ? 17.901 -14.348 -45.774 1.00 59.06 223 ALA A CA 1
ATOM 1732 C C . ALA A 1 223 ? 17.011 -13.186 -45.280 1.00 59.06 223 ALA A C 1
ATOM 1734 O O . ALA A 1 223 ? 17.440 -12.029 -45.328 1.00 59.06 223 ALA A O 1
ATOM 1735 N N . PRO A 1 224 ? 15.789 -13.460 -44.787 1.00 56.09 224 PRO A N 1
ATOM 1736 C CA . PRO A 1 224 ? 14.962 -12.432 -44.168 1.00 56.09 224 PRO A CA 1
ATOM 1737 C C . PRO A 1 224 ? 15.662 -11.852 -42.932 1.00 56.09 224 PRO A C 1
ATOM 1739 O O . PRO A 1 224 ? 16.145 -12.590 -42.075 1.00 56.09 224 PRO A O 1
ATOM 1742 N N . VAL A 1 225 ? 15.699 -10.521 -42.848 1.00 56.44 225 VAL A N 1
ATOM 1743 C CA . VAL A 1 225 ? 16.426 -9.779 -41.802 1.00 56.44 225 VAL A CA 1
ATOM 1744 C C . VAL A 1 225 ? 15.715 -9.857 -40.443 1.00 56.44 225 VAL A C 1
ATOM 1746 O O . VAL A 1 225 ? 16.373 -9.952 -39.413 1.00 56.44 225 VAL A O 1
ATOM 1749 N N . PHE A 1 226 ? 14.377 -9.871 -40.427 1.00 57.94 226 PHE A N 1
ATOM 1750 C CA . PHE A 1 226 ? 13.575 -10.084 -39.218 1.00 57.94 226 PHE A CA 1
ATOM 1751 C C . PHE A 1 226 ? 12.446 -11.083 -39.493 1.00 57.94 226 PHE A C 1
ATOM 1753 O O . PHE A 1 226 ? 11.747 -10.980 -40.498 1.00 57.94 226 PHE A O 1
ATOM 1760 N N . THR A 1 227 ? 12.255 -12.042 -38.584 1.00 50.41 227 THR A N 1
ATOM 1761 C CA . THR A 1 227 ? 11.188 -13.062 -38.643 1.00 50.41 227 THR A CA 1
ATOM 1762 C C . THR A 1 227 ? 10.142 -12.905 -37.538 1.00 50.41 227 THR A C 1
ATOM 1764 O O . THR A 1 227 ? 9.111 -13.573 -37.563 1.00 50.41 227 THR A O 1
ATOM 1767 N N . VAL A 1 228 ? 10.383 -12.019 -36.568 1.00 52.25 228 VAL A N 1
ATOM 1768 C CA . VAL A 1 228 ? 9.507 -11.797 -35.413 1.00 52.25 228 VAL A CA 1
ATOM 1769 C C . VAL A 1 228 ? 8.643 -10.565 -35.666 1.00 52.25 228 VAL A C 1
ATOM 1771 O O . VAL A 1 228 ? 9.160 -9.503 -36.007 1.00 52.25 228 VAL A O 1
ATOM 1774 N N . GLY A 1 229 ? 7.326 -10.701 -35.488 1.00 52.62 229 GLY A N 1
ATOM 1775 C CA . GLY A 1 229 ? 6.390 -9.581 -35.555 1.00 52.62 229 GLY A CA 1
ATOM 1776 C C . GLY A 1 229 ? 6.664 -8.578 -34.436 1.00 52.62 229 GLY A C 1
ATOM 1777 O O . GLY A 1 229 ? 6.225 -8.775 -33.304 1.00 52.62 229 GLY A O 1
ATOM 1778 N N . LEU A 1 230 ? 7.411 -7.522 -34.749 1.00 55.88 230 LEU A N 1
ATOM 1779 C CA . LEU A 1 230 ? 7.591 -6.365 -33.879 1.00 55.88 230 LEU A CA 1
ATOM 1780 C C . LEU A 1 230 ? 6.318 -5.520 -33.956 1.00 55.88 230 LEU A C 1
ATOM 1782 O O . LEU A 1 230 ? 6.046 -4.896 -34.979 1.00 55.88 230 LEU A O 1
ATOM 1786 N N . ASP A 1 231 ? 5.526 -5.520 -32.887 1.00 59.31 231 ASP A N 1
ATOM 1787 C CA . ASP A 1 231 ? 4.313 -4.712 -32.798 1.00 59.31 231 ASP A CA 1
ATOM 1788 C C . ASP A 1 231 ? 4.462 -3.642 -31.713 1.00 59.31 231 ASP A C 1
ATOM 1790 O O . ASP A 1 231 ? 4.298 -3.899 -30.520 1.00 59.31 231 ASP A O 1
ATOM 1794 N N . ALA A 1 232 ? 4.741 -2.412 -32.146 1.00 56.44 232 ALA A N 1
ATOM 1795 C CA . ALA A 1 232 ? 4.840 -1.249 -31.269 1.00 56.44 232 ALA A CA 1
ATOM 1796 C C . ALA A 1 232 ? 3.514 -0.912 -30.552 1.00 56.44 232 ALA A C 1
ATOM 1798 O O . ALA A 1 232 ? 3.518 -0.145 -29.587 1.00 56.44 232 ALA A O 1
ATOM 1799 N N . LYS A 1 233 ? 2.377 -1.469 -30.999 1.00 60.44 233 LYS A N 1
ATOM 1800 C CA . LYS A 1 233 ? 1.053 -1.252 -30.395 1.00 60.44 233 LYS A CA 1
ATOM 1801 C C . LYS A 1 233 ? 0.763 -2.188 -29.224 1.00 60.44 233 LYS A C 1
ATOM 1803 O O . LYS A 1 233 ? -0.175 -1.933 -28.478 1.00 60.44 233 LYS A O 1
ATOM 1808 N N . LYS A 1 234 ? 1.559 -3.246 -29.040 1.00 60.97 234 LYS A N 1
ATOM 1809 C CA . LYS A 1 234 ? 1.316 -4.285 -28.028 1.00 60.97 234 LYS A CA 1
ATOM 1810 C C . LYS A 1 234 ? 1.580 -3.821 -26.588 1.00 60.97 234 LYS A C 1
ATOM 1812 O O . LYS A 1 234 ? 1.030 -4.392 -25.658 1.00 60.97 234 LYS A O 1
ATOM 1817 N N . LEU A 1 235 ? 2.401 -2.781 -26.421 1.00 54.88 235 LEU A N 1
ATOM 1818 C CA . LEU A 1 235 ? 2.685 -2.094 -25.156 1.00 54.88 235 LEU A CA 1
ATOM 1819 C C . LEU A 1 235 ? 1.994 -0.720 -25.165 1.00 54.88 235 LEU A C 1
ATOM 1821 O O . LEU A 1 235 ? 2.625 0.331 -25.313 1.00 54.88 235 LEU A O 1
ATOM 1825 N N . MET A 1 236 ? 0.665 -0.714 -25.083 1.00 56.16 236 MET A N 1
ATOM 1826 C CA . MET A 1 236 ? -0.078 0.480 -24.680 1.00 56.16 236 MET A CA 1
ATOM 1827 C C . MET A 1 236 ? -0.355 0.382 -23.186 1.00 56.16 236 MET A C 1
ATOM 1829 O O . MET A 1 236 ? -0.948 -0.590 -22.744 1.00 56.16 236 MET A O 1
ATOM 1833 N N . VAL A 1 237 ? 0.106 1.381 -22.435 1.00 53.16 237 VAL A N 1
ATOM 1834 C CA . VAL A 1 237 ? -0.360 1.631 -21.071 1.00 53.16 237 VAL A CA 1
ATOM 1835 C C . VAL A 1 237 ? -1.598 2.502 -21.232 1.00 53.16 237 VAL A C 1
ATOM 1837 O O . VAL A 1 237 ? -1.496 3.637 -21.711 1.00 53.16 237 VAL A O 1
ATOM 1840 N N . GLU A 1 238 ? -2.778 1.950 -20.976 1.00 53.84 238 GLU A N 1
ATOM 1841 C CA . GLU A 1 238 ? -4.021 2.701 -21.084 1.00 53.84 238 GLU A CA 1
ATOM 1842 C C . GLU A 1 238 ? -4.261 3.531 -19.824 1.00 53.84 238 GLU A C 1
ATOM 1844 O O . GLU A 1 238 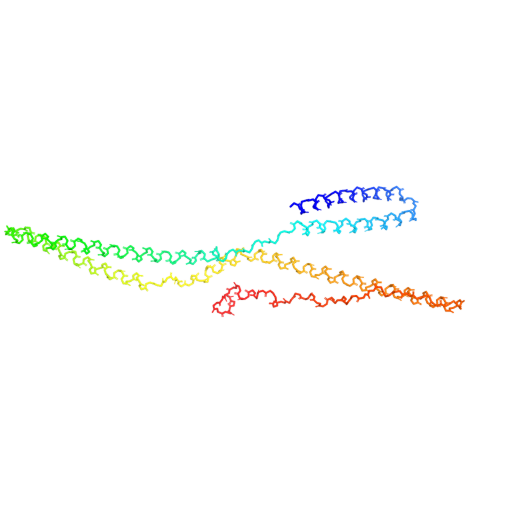? -3.872 3.168 -18.717 1.00 53.84 238 GLU A O 1
ATOM 1849 N N . LYS A 1 239 ? -4.997 4.643 -19.959 1.00 52.91 239 LYS A N 1
ATOM 1850 C CA . LYS A 1 239 ? -5.401 5.435 -18.786 1.00 52.91 239 LYS A CA 1
ATOM 1851 C C . LYS A 1 239 ? -6.274 4.654 -17.793 1.00 52.91 239 LYS A C 1
ATOM 1853 O O . LYS A 1 239 ? -6.400 5.076 -16.650 1.00 52.91 239 LYS A O 1
ATOM 1858 N N . SER A 1 240 ? -6.908 3.573 -18.244 1.00 49.00 240 SER A N 1
ATOM 1859 C CA . SER A 1 240 ? -7.669 2.607 -17.443 1.00 49.00 240 SER A CA 1
ATOM 1860 C C . SER A 1 240 ? -6.793 1.650 -16.639 1.00 49.00 240 SER A C 1
ATOM 1862 O O . SER A 1 240 ? -7.276 1.128 -15.638 1.00 49.00 240 SER A O 1
ATOM 1864 N N . ASP A 1 241 ? -5.543 1.436 -17.058 1.00 46.84 241 ASP A N 1
ATOM 1865 C CA . ASP A 1 241 ? -4.578 0.598 -16.338 1.00 46.84 241 ASP A CA 1
ATOM 1866 C C . ASP A 1 241 ? -4.005 1.336 -15.121 1.00 46.84 241 ASP A C 1
ATOM 1868 O O . ASP A 1 241 ? -3.557 0.719 -14.155 1.00 46.84 241 ASP A O 1
ATOM 1872 N N . TYR A 1 242 ? -4.091 2.669 -15.121 1.00 49.81 242 TYR A N 1
ATOM 1873 C CA . TYR A 1 242 ? -3.997 3.451 -13.898 1.00 49.81 242 TYR A CA 1
ATOM 1874 C C . TYR A 1 242 ? -5.272 3.225 -13.087 1.00 49.81 242 TYR A C 1
ATOM 1876 O O . TYR A 1 242 ? -6.378 3.479 -13.574 1.00 49.81 242 TYR A O 1
ATOM 1884 N N . ILE A 1 243 ? -5.140 2.796 -11.826 1.00 46.53 243 ILE A N 1
ATOM 1885 C CA . ILE A 1 243 ? -6.244 2.879 -10.864 1.00 46.53 243 ILE A CA 1
ATOM 1886 C C . ILE A 1 243 ? -6.779 4.310 -10.957 1.00 46.53 243 ILE A C 1
ATOM 1888 O O . ILE A 1 243 ? -6.033 5.262 -10.717 1.00 46.53 243 ILE A O 1
ATOM 1892 N N . ARG A 1 244 ? -8.038 4.478 -11.396 1.00 44.09 244 ARG A N 1
ATOM 1893 C CA . ARG A 1 244 ? -8.637 5.809 -11.568 1.00 44.09 244 ARG A CA 1
ATOM 1894 C C . ARG A 1 244 ? -8.397 6.576 -10.275 1.00 44.09 244 ARG A C 1
ATOM 1896 O O . ARG A 1 244 ? -8.893 6.158 -9.235 1.00 44.09 244 ARG A O 1
ATOM 1903 N N . LEU A 1 245 ? -7.696 7.706 -10.348 1.00 39.62 245 LEU A N 1
ATOM 1904 C CA . LEU A 1 245 ? -7.445 8.573 -9.191 1.00 39.62 245 LEU A CA 1
ATOM 1905 C C . LEU A 1 245 ? -8.747 8.914 -8.442 1.00 39.62 245 LEU A C 1
ATOM 1907 O O . LEU A 1 245 ? -8.742 9.023 -7.226 1.00 39.62 245 LEU A O 1
ATOM 1911 N N . GLY A 1 246 ? -9.887 8.960 -9.145 1.00 39.25 246 GLY A N 1
ATOM 1912 C CA . GLY A 1 246 ? -11.217 9.112 -8.538 1.00 39.25 246 GLY A CA 1
ATOM 1913 C C . GLY A 1 246 ? -11.686 7.954 -7.638 1.00 39.25 246 GLY A C 1
ATOM 1914 O O . GLY A 1 246 ? -12.499 8.178 -6.752 1.00 39.25 246 GLY A O 1
ATOM 1915 N N . GLY A 1 247 ? -11.187 6.730 -7.832 1.00 40.66 247 GLY A N 1
ATOM 1916 C CA . GLY A 1 247 ? -11.416 5.589 -6.932 1.00 40.66 247 GLY A CA 1
ATOM 1917 C C . GLY A 1 247 ? -10.474 5.578 -5.724 1.00 40.66 247 GLY A C 1
ATOM 1918 O O . GLY A 1 247 ? -10.816 5.016 -4.689 1.00 40.66 247 GLY A O 1
ATOM 1919 N N . LEU A 1 248 ? -9.324 6.250 -5.838 1.00 40.69 248 LEU A N 1
ATOM 1920 C CA . LEU A 1 248 ? -8.386 6.486 -4.740 1.00 40.69 248 LEU A CA 1
ATOM 1921 C C . LEU A 1 248 ? -8.772 7.706 -3.891 1.00 40.69 248 LEU A C 1
ATOM 1923 O O . LEU A 1 248 ? -8.332 7.804 -2.762 1.00 40.69 248 LEU A O 1
ATOM 1927 N N . THR A 1 249 ? -9.628 8.617 -4.351 1.00 41.66 249 THR A N 1
ATOM 1928 C CA . THR A 1 249 ? -10.030 9.789 -3.547 1.00 41.66 249 THR A CA 1
ATOM 1929 C C . THR A 1 249 ? -11.372 9.637 -2.825 1.00 41.66 249 THR A C 1
ATOM 1931 O O . THR A 1 249 ? -11.622 10.365 -1.869 1.00 41.66 249 THR A O 1
ATOM 1934 N N . SER A 1 250 ? -12.225 8.675 -3.203 1.00 41.59 250 SER A N 1
ATOM 1935 C CA . SER A 1 250 ? -13.428 8.318 -2.431 1.00 41.59 250 SER A CA 1
ATOM 1936 C C . SER A 1 250 ? -13.978 6.942 -2.849 1.00 41.59 250 SER A C 1
ATOM 1938 O O . SER A 1 250 ? -14.638 6.844 -3.888 1.00 41.59 250 SER A O 1
ATOM 1940 N N . PRO A 1 251 ? -13.795 5.878 -2.043 1.00 40.53 251 PRO A N 1
ATOM 1941 C CA . PRO A 1 251 ? -14.342 4.555 -2.354 1.00 40.53 251 PRO A CA 1
ATOM 1942 C C . PRO A 1 251 ? -15.871 4.506 -2.215 1.00 40.53 251 PRO A C 1
ATOM 1944 O O . PRO A 1 251 ? -16.512 3.604 -2.745 1.00 40.53 251 PRO A O 1
ATOM 1947 N N . ILE A 1 252 ? -16.458 5.466 -1.489 1.00 43.31 252 ILE A N 1
ATOM 1948 C CA . ILE A 1 252 ? -17.841 5.389 -0.999 1.00 43.31 252 ILE A CA 1
ATOM 1949 C C . ILE A 1 252 ? -18.803 6.260 -1.826 1.00 43.31 252 ILE A C 1
ATOM 1951 O O . ILE A 1 252 ? -20.004 6.002 -1.821 1.00 43.31 252 ILE A O 1
ATOM 1955 N N . SER A 1 253 ? -18.323 7.243 -2.603 1.00 42.47 253 SER A N 1
ATOM 1956 C CA . SER A 1 253 ? -19.234 8.180 -3.290 1.00 42.47 253 SER A CA 1
ATOM 1957 C C . SER A 1 253 ? -19.020 8.393 -4.790 1.00 42.47 253 SER A C 1
ATOM 1959 O O . SER A 1 253 ? -19.902 8.961 -5.436 1.00 42.47 253 SER A O 1
ATOM 1961 N N . GLY A 1 254 ? -17.893 7.979 -5.381 1.00 36.78 254 GLY A N 1
ATOM 1962 C CA . GLY A 1 254 ? -17.609 8.266 -6.797 1.00 36.78 254 GLY A CA 1
ATOM 1963 C C . GLY A 1 254 ? -17.644 9.763 -7.158 1.00 36.78 254 GLY A C 1
ATOM 1964 O O . GLY A 1 254 ? -17.672 10.108 -8.340 1.00 36.78 254 GLY A O 1
ATOM 1965 N N . ARG A 1 255 ? -17.658 10.658 -6.162 1.00 31.67 255 ARG A N 1
ATOM 1966 C CA . ARG A 1 255 ? -17.579 12.107 -6.328 1.00 31.67 255 ARG A CA 1
ATOM 1967 C C . ARG A 1 255 ? -16.205 12.574 -5.880 1.00 31.67 255 ARG A C 1
ATOM 1969 O O . ARG A 1 255 ? -15.745 12.224 -4.797 1.00 31.67 255 ARG A O 1
ATOM 1976 N N . ALA A 1 256 ? -15.573 13.370 -6.736 1.00 33.44 256 ALA A N 1
ATOM 1977 C CA . ALA A 1 256 ? -14.483 14.232 -6.314 1.00 33.44 256 ALA A CA 1
ATOM 1978 C C . ALA A 1 256 ? -15.014 15.199 -5.242 1.00 33.44 256 ALA A C 1
ATOM 1980 O O . ALA A 1 256 ? -16.155 15.661 -5.359 1.00 33.44 256 ALA A O 1
ATOM 1981 N N . LEU A 1 257 ? -14.201 15.451 -4.213 1.00 35.12 257 LEU A N 1
ATOM 1982 C CA . LEU A 1 257 ? -14.370 16.607 -3.329 1.00 35.12 257 LEU A CA 1
ATOM 1983 C C . LEU A 1 257 ? -14.470 17.899 -4.152 1.00 35.12 257 LEU A C 1
ATOM 1985 O O . LEU A 1 257 ? -13.715 18.016 -5.146 1.00 35.12 257 LEU A O 1
#

Sequence (257 aa):
MAGKDKIMELDRAISDTRAELDAIRQEKKEAAGNPERLVLAEKQERRIAGTLAALEQAKAAATYKPPEPTDCAELLAGLQDYMDDKAEKELKAREAVEAVRQELREIENALQQAAADCDAVKTVELAERRGELQSKLKYLDEMRERVEALPVFPDGAFEKTWAAICEKAMPDWEKQVLQVETLAAEYKAACAGLLAMHDTLKNAQKEIQSMAEAEGIWPPVFAPVFTVGLDAKKLMVEKSDYIRLGGLTSPISGRAL

Organism: NCBI:txid2903556

Radius of gyration: 40.67 Å; chains: 1; bounding box: 75×34×132 Å

pLDDT: mean 78.67, std 14.6, range [31.67, 95.25]